Protein 2OOJ (pdb70)

InterPro domains:
  IPR021607 Protein of unknown function DUF3224 [PF11528] (7-130)
  IPR023159 SO1590-like superfamily [G3DSA:2.40.350.10] (1-140)
  IPR023159 SO1590-like superfamily [SSF159238] (3-132)

Organism: Shewanella oneidensis (strain ATCC 700550 / JCM 31522 / CIP 106686 / LMG 19005 / NCIMB 14063 / MR-1) (NCBI:txid211586)

Secondary structure (DSSP, 8-state):
--EEEEEEEEEE-----SS---TT---B--EEEEE-SSEEEEEEE--B---STT---EEEEEEEEEEETTEEEEEEEEEEE-----EEEEEPTT--EETTTTEEE--EEEETTEEEEEEEEEE--/--EEEEEEEEEE-----SS---TT---B--EEEEE-TTEEEEEEE--B---STT---EEEEEEEEEEETTEEEEEEEEEEE--TT---EEEEEPTT--EETTTTEEE--EEEETTEEEEEEEEEE---

B-factor: mean 36.12, std 9.22, range [20.57, 78.39]

Structure (mmCIF, N/CA/C/O backbone):
data_2OOJ
#
_entry.id   2OOJ
#
_cell.length_a   47.211
_cell.length_b   55.254
_cell.length_c   106.086
_cell.angle_alpha   90.000
_cell.angle_beta   90.000
_cell.angle_gamma   90.000
#
_symmetry.space_group_name_H-M   'P 21 21 21'
#
loop_
_entity.id
_entity.type
_entity.pdbx_description
1 polymer 'Hypothetical protein'
2 non-polymer 'ACETATE ION'
3 water water
#
loop_
_atom_site.group_PDB
_atom_site.id
_atom_site.type_symbol
_atom_site.label_atom_id
_atom_site.label_alt_id
_atom_site.label_comp_id
_atom_site.label_asym_id
_atom_site.label_entity_id
_atom_site.label_seq_id
_atom_site.pdbx_PDB_ins_code
_atom_site.Cartn_x
_atom_site.Cartn_y
_atom_site.Cartn_z
_atom_site.occupancy
_atom_site.B_iso_or_equiv
_atom_site.auth_seq_id
_atom_site.auth_comp_id
_atom_site.auth_asym_id
_atom_site.auth_atom_id
_atom_site.pdbx_PDB_model_num
ATOM 1 N N . GLU A 1 3 ? 61.950 7.282 -2.663 1.00 51.29 2 GLU A N 1
ATOM 2 C CA . GLU A 1 3 ? 61.499 5.881 -2.414 1.00 52.60 2 GLU A CA 1
ATOM 3 C C . GLU A 1 3 ? 60.009 5.740 -2.732 1.00 49.73 2 GLU A C 1
ATOM 4 O O . GLU A 1 3 ? 59.545 4.653 -3.115 1.00 50.51 2 GLU A O 1
ATOM 18 N N . THR A 1 5 ? 56.646 6.338 -4.898 1.00 36.48 4 THR A N 1
ATOM 19 C CA . THR A 1 5 ? 56.039 6.736 -6.166 1.00 36.50 4 THR A CA 1
ATOM 20 C C . THR A 1 5 ? 54.925 7.697 -5.819 1.00 34.68 4 THR A C 1
ATOM 21 O O . THR A 1 5 ? 54.236 7.501 -4.810 1.00 33.67 4 THR A O 1
ATOM 25 N N . LYS A 1 6 ? 54.774 8.747 -6.623 1.00 34.85 5 LYS A N 1
ATOM 26 C CA A LYS A 1 6 ? 53.802 9.803 -6.361 0.50 34.09 5 LYS A CA 1
ATOM 27 C CA B LYS A 1 6 ? 53.787 9.791 -6.363 0.50 34.11 5 LYS A CA 1
ATOM 28 C C . LYS A 1 6 ? 52.937 10.041 -7.600 1.00 34.03 5 LYS A C 1
ATOM 29 O O . LYS A 1 6 ? 53.454 10.433 -8.639 1.00 30.97 5 LYS A O 1
ATOM 40 N N . VAL A 1 7 ? 51.625 9.801 -7.481 1.00 31.86 6 VAL A N 1
ATOM 41 C CA . VAL A 1 7 ? 50.663 10.049 -8.569 1.00 31.17 6 VAL A CA 1
ATOM 42 C C . VAL A 1 7 ? 49.520 10.965 -8.103 1.00 32.12 6 VAL A C 1
ATOM 43 O O . VAL A 1 7 ? 49.276 11.110 -6.908 1.00 30.33 6 VAL A O 1
ATOM 47 N N . THR A 1 8 ? 48.891 11.633 -9.059 1.00 29.68 7 THR A N 1
ATOM 48 C CA . THR A 1 8 ? 47.710 12.441 -8.807 1.00 29.35 7 THR A CA 1
ATOM 49 C C . THR A 1 8 ? 46.649 12.065 -9.797 1.00 29.78 7 THR A C 1
ATOM 50 O O . THR A 1 8 ? 46.963 11.583 -10.899 1.00 30.45 7 THR A O 1
ATOM 54 N N . GLY A 1 9 ? 45.399 12.356 -9.444 1.00 29.85 8 GLY A N 1
ATOM 55 C CA . GLY A 1 9 ? 44.289 12.207 -10.349 1.00 29.82 8 GLY A CA 1
ATOM 56 C C . GLY A 1 9 ? 43.016 12.765 -9.764 1.00 29.29 8 GLY A C 1
ATOM 57 O O . GLY A 1 9 ? 43.041 13.391 -8.728 1.00 31.32 8 GLY A O 1
ATOM 58 N N . LYS A 1 10 ? 41.901 12.483 -10.431 1.00 31.56 9 LYS A N 1
ATOM 59 C CA . LYS A 1 10 ? 40.593 12.938 -10.005 1.00 29.72 9 LYS A CA 1
ATOM 60 C C . LYS A 1 10 ? 39.826 11.839 -9.298 1.00 30.99 9 LYS A C 1
ATOM 61 O O . LYS A 1 10 ? 39.989 10.663 -9.583 1.00 33.02 9 LYS A O 1
ATOM 67 N N . PHE A 1 11 ? 38.953 12.222 -8.379 1.00 32.76 10 PHE A N 1
ATOM 68 C CA . PHE A 1 11 ? 38.006 11.283 -7.881 1.00 29.60 10 PHE A CA 1
ATOM 69 C C . PHE A 1 11 ? 36.645 11.951 -7.714 1.00 31.31 10 PHE A C 1
ATOM 70 O O . PHE A 1 11 ? 36.509 13.192 -7.703 1.00 27.61 10 PHE A O 1
ATOM 78 N N . ASP A 1 12 ? 35.646 11.100 -7.671 1.00 31.28 11 ASP A N 1
ATOM 79 C CA . ASP A 1 12 ? 34.280 11.472 -7.318 1.00 32.36 11 ASP A CA 1
ATOM 80 C C . ASP A 1 12 ? 33.897 10.816 -6.000 1.00 33.19 11 ASP A C 1
ATOM 81 O O . ASP A 1 12 ? 34.244 9.661 -5.765 1.00 31.47 11 ASP A O 1
ATOM 86 N N . VAL A 1 13 ? 33.130 11.531 -5.165 1.00 33.79 12 VAL A N 1
ATOM 87 C CA . VAL A 1 13 ? 32.660 10.973 -3.907 1.00 36.04 12 VAL A CA 1
ATOM 88 C C . VAL A 1 13 ? 31.193 11.247 -3.691 1.00 36.53 12 VAL A C 1
ATOM 89 O O . VAL A 1 13 ? 30.707 12.304 -4.049 1.00 38.84 12 VAL A O 1
ATOM 93 N N . LYS A 1 14 ? 30.496 10.251 -3.167 1.00 35.48 13 LYS A N 1
ATOM 94 C CA . LYS A 1 14 ? 29.101 10.356 -2.776 1.00 36.92 13 LYS A CA 1
ATOM 95 C C . LYS A 1 14 ? 29.030 9.958 -1.314 1.00 36.30 13 LYS A C 1
ATOM 96 O O . LYS A 1 14 ? 29.536 8.893 -0.933 1.00 37.66 13 LYS A O 1
ATOM 100 N N A LEU A 1 15 ? 28.382 10.772 -0.479 0.50 36.03 14 LEU A N 1
ATOM 101 N N B LEU A 1 15 ? 28.458 10.843 -0.513 0.50 35.05 14 LEU A N 1
ATOM 102 C CA A LEU A 1 15 ? 28.307 10.508 0.972 0.50 36.39 14 LEU A CA 1
ATOM 103 C CA B LEU A 1 15 ? 28.156 10.549 0.863 0.50 34.46 14 LEU A CA 1
ATOM 104 C C A LEU A 1 15 ? 26.860 10.486 1.508 0.50 34.50 14 LEU A C 1
ATOM 105 C C B LEU A 1 15 ? 26.682 10.174 0.906 0.50 32.26 14 LEU A C 1
ATOM 106 O O A LEU A 1 15 ? 26.290 11.555 1.746 0.50 31.28 14 LEU A O 1
ATOM 107 O O B LEU A 1 15 ? 25.882 10.596 0.068 0.50 27.54 14 LEU A O 1
ATOM 116 N N . THR A 1 16 ? 26.341 9.292 1.818 1.00 30.51 15 THR A N 1
ATOM 117 C CA . THR A 1 16 ? 24.946 9.079 2.143 1.00 34.47 15 THR A CA 1
ATOM 118 C C . THR A 1 16 ? 24.771 9.169 3.643 1.00 31.11 15 THR A C 1
ATOM 119 O O . THR A 1 16 ? 25.484 8.494 4.366 1.00 32.20 15 THR A O 1
ATOM 123 N N . PRO A 1 17 ? 23.818 9.985 4.115 1.00 35.30 16 PRO A N 1
ATOM 124 C CA . PRO A 1 17 ? 23.660 10.089 5.568 1.00 33.33 16 PRO A CA 1
ATOM 125 C C . PRO A 1 17 ? 23.202 8.762 6.184 1.00 32.67 16 PRO A C 1
ATOM 126 O O . PRO A 1 17 ? 22.442 8.025 5.573 1.00 33.14 16 PRO A O 1
ATOM 130 N N . GLU A 1 18 ? 23.688 8.476 7.383 1.00 31.18 17 GLU A N 1
ATOM 131 C CA . GLU A 1 18 ? 23.220 7.337 8.183 1.00 31.40 17 GLU A CA 1
ATOM 132 C C . GLU A 1 18 ? 22.899 7.788 9.599 1.00 34.03 17 GLU A C 1
ATOM 133 O O . GLU A 1 18 ? 23.159 8.911 9.950 1.00 35.82 17 GLU A O 1
ATOM 139 N N . ASN A 1 19 ? 22.281 6.928 10.398 1.00 36.16 18 ASN A N 1
ATOM 140 C CA . ASN A 1 19 ? 21.978 7.289 11.786 1.00 36.77 18 ASN A CA 1
ATOM 141 C C . ASN A 1 19 ? 23.148 6.963 12.701 1.00 35.88 18 ASN A C 1
ATOM 142 O O . ASN A 1 19 ? 23.657 5.824 12.704 1.00 37.55 18 ASN A O 1
ATOM 147 N N . ALA A 1 20 ? 23.596 7.951 13.465 1.00 34.53 19 ALA A N 1
ATOM 148 C CA . ALA A 1 20 ? 24.734 7.749 14.381 1.00 32.35 19 ALA A CA 1
ATOM 149 C C . ALA A 1 20 ? 24.210 7.101 15.653 1.00 33.26 19 ALA A C 1
ATOM 150 O O . ALA A 1 20 ? 23.103 7.394 16.088 1.00 36.77 19 ALA A O 1
ATOM 152 N N . TYR A 1 21 ? 25.006 6.216 16.243 1.00 35.70 20 TYR A N 1
ATOM 153 C CA . TYR A 1 21 ? 24.619 5.494 17.450 1.00 35.15 20 TYR A CA 1
ATOM 154 C C . TYR A 1 21 ? 24.532 6.450 18.606 1.00 36.97 20 TYR A C 1
ATOM 155 O O . TYR A 1 21 ? 23.597 6.374 19.388 1.00 32.45 20 TYR A O 1
ATOM 164 N N . ALA A 1 22 ? 25.539 7.314 18.750 1.00 34.54 21 ALA A 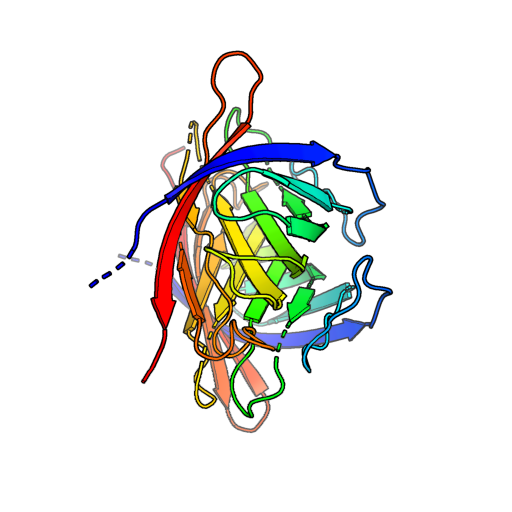N 1
ATOM 165 C CA . ALA A 1 22 ? 25.611 8.165 19.902 1.00 33.52 21 ALA A CA 1
ATOM 166 C C . ALA A 1 22 ? 25.014 9.517 19.566 1.00 34.74 21 ALA A C 1
ATOM 167 O O . ALA A 1 22 ? 24.836 9.855 18.392 1.00 34.30 21 ALA A O 1
ATOM 169 N N . THR A 1 23 ? 24.726 10.308 20.598 1.00 38.10 22 THR A N 1
ATOM 170 C CA . THR A 1 23 ? 24.198 11.655 20.408 1.00 35.83 22 THR A CA 1
ATOM 171 C C . THR A 1 23 ? 25.139 12.708 20.978 1.00 35.78 22 THR A C 1
ATOM 172 O O . THR A 1 23 ? 25.603 12.574 22.081 1.00 37.19 22 THR A O 1
ATOM 176 N N . GLY A 1 24 ? 25.366 13.789 20.229 1.00 33.77 23 GLY A N 1
ATOM 177 C CA . GLY A 1 24 ? 26.213 14.879 20.670 1.00 34.52 23 GLY A CA 1
ATOM 178 C C . GLY A 1 24 ? 25.569 15.703 21.767 1.00 37.77 23 GLY A C 1
ATOM 179 O O . GLY A 1 24 ? 24.346 15.880 21.778 1.00 34.81 23 GLY A O 1
ATOM 180 N N . VAL A 1 25 ? 26.383 16.178 22.701 1.00 36.93 24 VAL A N 1
ATOM 181 C CA . VAL A 1 25 ? 25.906 17.101 23.739 1.00 39.29 24 VAL A CA 1
ATOM 182 C C . VAL A 1 25 ? 26.827 18.306 23.830 1.00 36.39 24 VAL A C 1
ATOM 183 O O . VAL A 1 25 ? 27.936 18.308 23.307 1.00 33.43 24 VAL A O 1
ATOM 187 N N . GLY A 1 26 ? 26.356 19.355 24.488 1.00 35.97 25 GLY A N 1
ATOM 188 C CA . GLY A 1 26 ? 27.163 20.540 24.660 1.00 37.60 25 GLY A CA 1
ATOM 189 C C . GLY A 1 26 ? 27.513 21.237 23.375 1.00 39.10 25 GLY A C 1
ATOM 190 O O . GLY A 1 26 ? 28.574 21.869 23.265 1.00 44.64 25 GLY A O 1
ATOM 191 N N . GLY A 1 27 ? 26.633 21.121 22.388 1.00 37.55 26 GLY A N 1
ATOM 192 C CA . GLY A 1 27 ? 26.840 21.810 21.146 1.00 37.32 26 GLY A CA 1
ATOM 193 C C . GLY A 1 27 ? 27.466 20.942 20.096 1.00 35.53 26 GLY A C 1
ATOM 194 O O . GLY A 1 27 ? 27.596 21.376 18.981 1.00 35.11 26 GLY A O 1
ATOM 195 N N . VAL A 1 28 ? 27.864 19.718 20.462 1.00 33.86 27 VAL A N 1
ATOM 196 C CA . VAL A 1 28 ? 28.401 18.760 19.509 1.00 31.87 27 VAL A CA 1
ATOM 197 C C . VAL A 1 28 ? 27.259 18.107 18.741 1.00 32.51 27 VAL A C 1
ATOM 198 O O . VAL A 1 28 ? 26.223 17.762 19.326 1.00 31.62 27 VAL A O 1
ATOM 202 N N . ASN A 1 29 ? 27.478 17.936 17.441 1.00 32.64 28 ASN A N 1
ATOM 203 C CA . ASN A 1 29 ? 26.638 17.151 16.570 1.00 31.32 28 ASN A CA 1
ATOM 204 C C . ASN A 1 29 ? 27.472 16.035 15.921 1.00 30.37 28 ASN A C 1
ATOM 205 O O . ASN A 1 29 ? 28.484 16.292 15.284 1.00 32.22 28 ASN A O 1
ATOM 210 N N . LEU A 1 30 ? 27.043 14.797 16.111 1.00 30.81 29 LEU A N 1
ATOM 211 C CA . LEU A 1 30 ? 27.722 13.641 15.586 1.00 30.44 29 LEU A CA 1
ATOM 212 C C . LEU A 1 30 ? 27.035 13.149 14.330 1.00 31.76 29 LEU A C 1
ATOM 213 O O . LEU A 1 30 ? 25.832 13.304 14.160 1.00 34.56 29 LEU A O 1
ATOM 218 N N . GLY A 1 31 ? 27.812 12.545 13.450 1.00 31.15 30 GLY A N 1
ATOM 219 C CA . GLY A 1 31 ? 27.310 12.026 12.195 1.00 29.50 30 GLY A CA 1
ATOM 220 C C . GLY A 1 31 ? 27.950 10.701 11.841 1.00 30.95 30 GLY A C 1
ATOM 221 O O . GLY A 1 31 ? 29.060 10.375 12.301 1.00 30.83 30 GLY A O 1
ATOM 222 N N . ARG A 1 32 ? 27.221 9.933 11.045 1.00 26.86 31 ARG A N 1
ATOM 223 C CA . ARG A 1 32 ? 27.751 8.769 10.396 1.00 28.96 31 ARG A CA 1
ATOM 224 C C . ARG A 1 32 ? 27.282 8.864 8.969 1.00 30.72 31 ARG A C 1
ATOM 225 O O . ARG A 1 32 ? 26.157 9.232 8.723 1.00 28.80 31 ARG A O 1
ATOM 246 N N . ALA A 1 34 ? 27.828 6.859 4.915 1.00 30.08 33 ALA A N 1
ATOM 247 C CA . ALA A 1 34 ? 28.359 5.853 3.996 1.00 30.63 33 ALA A CA 1
ATOM 248 C C . ALA A 1 34 ? 29.095 6.565 2.874 1.00 30.96 33 ALA A C 1
ATOM 249 O O . ALA A 1 34 ? 28.683 7.620 2.408 1.00 31.67 33 ALA A O 1
ATOM 251 N N . LEU A 1 35 ? 30.229 6.002 2.461 1.00 33.04 34 LEU A N 1
ATOM 252 C CA . LEU A 1 35 ? 31.101 6.604 1.466 1.00 31.16 34 LEU A CA 1
ATOM 253 C C . LEU A 1 35 ? 31.180 5.692 0.252 1.00 32.60 34 LEU A C 1
ATOM 254 O O . LEU A 1 35 ? 31.372 4.488 0.379 1.00 32.03 34 LEU A O 1
ATOM 259 N N . ASP A 1 36 ? 31.010 6.290 -0.916 1.00 34.13 35 ASP A N 1
ATOM 260 C CA . ASP A 1 36 ? 31.196 5.624 -2.199 1.00 32.81 35 ASP A CA 1
ATOM 261 C C . ASP A 1 36 ? 32.060 6.557 -3.001 1.00 34.52 35 ASP A C 1
ATOM 262 O O . ASP A 1 36 ? 31.730 7.739 -3.137 1.00 39.31 35 ASP A O 1
ATOM 267 N N . LYS A 1 37 ? 33.194 6.061 -3.488 1.00 32.06 36 LYS A N 1
ATOM 268 C CA . LYS A 1 37 ? 34.068 6.884 -4.307 1.00 31.94 36 LYS A CA 1
ATOM 269 C C . LYS A 1 37 ? 34.522 6.162 -5.567 1.00 28.89 36 LYS A C 1
ATOM 270 O O . LYS A 1 37 ? 34.572 4.939 -5.616 1.00 29.24 36 LYS A O 1
ATOM 276 N N . THR A 1 38 ? 34.853 6.943 -6.579 1.00 31.23 37 THR A N 1
ATOM 277 C CA . THR A 1 38 ? 35.474 6.431 -7.800 1.00 31.36 37 THR A CA 1
ATOM 278 C C . THR A 1 38 ? 36.717 7.211 -8.088 1.00 32.08 37 THR A C 1
ATOM 279 O O . THR A 1 38 ? 36.680 8.456 -8.148 1.00 33.09 37 THR A O 1
ATOM 283 N N . PHE A 1 39 ? 37.829 6.490 -8.202 1.00 29.65 38 PHE A N 1
ATOM 284 C CA . PHE A 1 39 ? 39.105 7.108 -8.558 1.00 29.34 38 PHE A CA 1
ATOM 285 C C . PHE A 1 39 ? 39.394 6.916 -10.024 1.00 29.89 38 PHE A C 1
ATOM 286 O O . PHE A 1 39 ? 39.207 5.841 -10.556 1.00 28.76 38 PHE A O 1
ATOM 294 N N . TYR 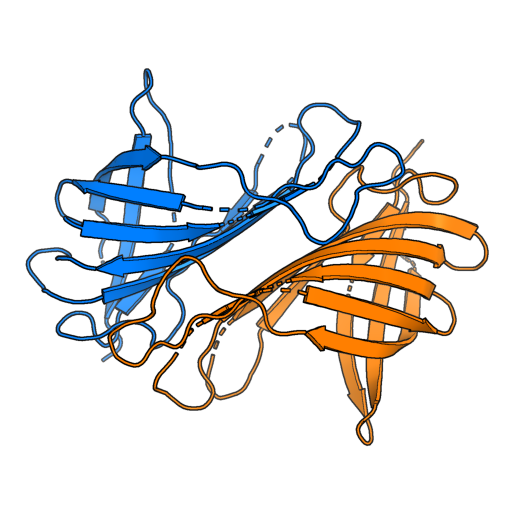A 1 40 ? 39.865 7.971 -10.665 1.00 31.88 39 TYR A N 1
ATOM 295 C CA . TYR A 1 40 ? 40.281 7.920 -12.051 1.00 32.80 39 TYR A CA 1
ATOM 296 C C . TYR A 1 40 ? 41.793 8.151 -12.159 1.00 31.54 39 TYR A C 1
ATOM 297 O O . TYR A 1 40 ? 42.390 8.826 -11.318 1.00 31.89 39 TYR A O 1
ATOM 306 N N . GLY A 1 41 ? 42.382 7.596 -13.210 1.00 33.31 40 GLY A N 1
ATOM 307 C CA . GLY A 1 41 ? 43.791 7.809 -13.558 1.00 34.58 40 GLY A CA 1
ATOM 308 C C . GLY A 1 41 ? 44.727 6.671 -13.180 1.00 35.00 40 GLY A C 1
ATOM 309 O O . GLY A 1 41 ? 44.477 5.497 -13.485 1.00 35.08 40 GLY A O 1
ATOM 310 N N . GLU A 1 42 ? 45.830 6.991 -12.519 1.00 33.71 41 GLU A N 1
ATOM 311 C CA . GLU A 1 42 ? 46.781 5.948 -12.164 1.00 33.78 41 GLU A CA 1
ATOM 312 C C . GLU A 1 42 ? 46.195 5.008 -11.113 1.00 32.27 41 GLU A C 1
ATOM 313 O O . GLU A 1 42 ? 46.410 3.792 -11.174 1.00 33.90 41 GLU A O 1
ATOM 319 N N . LEU A 1 43 ? 45.385 5.561 -10.208 1.00 33.52 42 LEU A N 1
ATOM 320 C CA . LEU A 1 43 ? 44.506 4.764 -9.377 1.00 32.53 42 LEU A CA 1
ATOM 321 C C . LEU A 1 43 ? 43.143 4.781 -10.045 1.00 33.62 42 LEU A C 1
ATOM 322 O O . LEU A 1 43 ? 42.482 5.808 -10.118 1.00 34.69 42 LEU A O 1
ATOM 327 N N . GLU A 1 44 ? 42.753 3.644 -10.606 1.00 34.06 43 GLU A N 1
ATOM 328 C CA . GLU A 1 44 ? 41.475 3.527 -11.295 1.00 33.68 43 GLU A CA 1
ATOM 329 C C . GLU A 1 44 ? 40.686 2.532 -10.486 1.00 31.54 43 GLU A C 1
ATOM 330 O O . GLU A 1 44 ? 40.893 1.316 -10.600 1.00 30.39 43 GLU A O 1
ATOM 336 N N . ALA A 1 45 ? 39.775 3.018 -9.667 1.00 29.52 44 ALA A N 1
ATOM 337 C CA . ALA A 1 45 ? 39.245 2.204 -8.593 1.00 28.62 44 ALA A CA 1
ATOM 338 C C . ALA A 1 45 ? 37.934 2.699 -8.086 1.00 29.97 44 ALA A C 1
ATOM 339 O O . ALA A 1 45 ? 37.550 3.848 -8.307 1.00 29.63 44 ALA A O 1
ATOM 341 N N . ARG A 1 46 ? 37.266 1.819 -7.376 1.00 29.26 45 ARG A N 1
ATOM 342 C CA . ARG A 1 46 ? 36.023 2.138 -6.654 1.00 32.77 45 ARG A CA 1
ATOM 343 C C . ARG A 1 46 ? 36.263 1.871 -5.175 1.00 32.80 45 ARG A C 1
ATOM 344 O O . ARG A 1 46 ? 36.970 0.944 -4.835 1.00 33.65 45 ARG A O 1
ATOM 348 N N . SER A 1 47 ? 35.661 2.670 -4.299 1.00 35.20 46 SER A N 1
ATOM 349 C CA . SER A 1 47 ? 35.762 2.414 -2.872 1.00 33.89 46 SER A CA 1
ATOM 350 C C . SER A 1 47 ? 34.425 2.562 -2.206 1.00 33.00 46 SER A C 1
ATOM 351 O O . SER A 1 47 ? 33.533 3.244 -2.709 1.00 29.47 46 SER A O 1
ATOM 354 N N . GLN A 1 48 ? 34.274 1.807 -1.125 1.00 31.06 47 GLN A N 1
ATOM 355 C CA . GLN A 1 48 ? 33.166 1.921 -0.216 1.00 31.06 47 GLN A CA 1
ATOM 356 C C . GLN A 1 48 ? 33.697 1.926 1.194 1.00 29.61 47 GLN A C 1
ATOM 357 O O . GLN A 1 48 ? 34.644 1.227 1.514 1.00 29.84 47 GLN A O 1
ATOM 363 N N . GLY A 1 49 ? 33.036 2.680 2.050 1.00 30.21 48 GLY A N 1
ATOM 364 C CA . GLY A 1 49 ? 33.339 2.649 3.473 1.00 29.76 48 GLY A CA 1
ATOM 365 C C . GLY A 1 49 ? 32.384 3.468 4.273 1.00 28.15 48 GLY A C 1
ATOM 366 O O . GLY A 1 49 ? 31.274 3.754 3.828 1.00 28.13 48 GLY A O 1
ATOM 367 N N . GLU A 1 50 ? 32.819 3.872 5.466 1.00 29.44 49 GLU A N 1
ATOM 368 C CA . GLU A 1 50 ? 32.008 4.765 6.300 1.00 28.24 49 GLU A CA 1
ATOM 369 C C . GLU A 1 50 ? 32.887 5.792 6.946 1.00 29.83 49 GLU A C 1
ATOM 370 O O . GLU A 1 50 ? 34.093 5.590 7.073 1.00 28.14 49 GLU A O 1
ATOM 384 N N . LEU A 1 52 ? 32.826 8.703 10.301 1.00 27.40 51 LEU A N 1
ATOM 385 C CA . LEU A 1 52 ? 32.165 9.262 11.493 1.00 26.16 51 LEU A CA 1
ATOM 386 C C . LEU A 1 52 ? 32.672 10.700 11.661 1.00 25.13 51 LEU A C 1
ATOM 387 O O . LEU A 1 52 ? 33.839 10.992 11.392 1.00 24.53 51 LEU A O 1
ATOM 392 N N . SER A 1 53 ? 31.825 11.541 12.202 1.00 25.20 52 SER A N 1
ATOM 393 C CA . SER A 1 53 ? 32.074 12.970 12.269 1.00 28.26 52 SER A CA 1
ATOM 394 C C . SER A 1 53 ? 31.617 13.538 13.609 1.00 29.63 52 SER A C 1
ATOM 395 O O . SER A 1 53 ? 30.691 13.022 14.236 1.00 29.52 52 SER A O 1
ATOM 398 N N . ALA A 1 54 ? 32.293 14.608 14.030 1.00 29.25 53 ALA A N 1
ATOM 399 C CA . ALA A 1 54 ? 31.904 15.356 15.192 1.00 27.48 53 ALA A CA 1
ATOM 400 C C . ALA A 1 54 ? 32.114 16.845 14.866 1.00 30.59 53 ALA A C 1
ATOM 401 O O . ALA A 1 54 ? 33.214 17.269 14.568 1.00 29.96 53 ALA A O 1
ATOM 411 N N . THR A 1 56 ? 31.551 20.705 16.265 1.00 32.95 55 THR A N 1
ATOM 412 C CA . THR A 1 56 ? 31.491 21.406 17.555 1.00 34.45 55 THR A CA 1
ATOM 413 C C . THR A 1 56 ? 30.733 22.714 17.365 1.00 37.56 55 THR A C 1
ATOM 414 O O . THR A 1 56 ? 30.349 23.053 16.253 1.00 37.34 55 THR A O 1
ATOM 418 N N . ALA A 1 57 ? 30.523 23.445 18.457 1.00 39.72 56 ALA A N 1
ATOM 419 C CA . ALA A 1 57 ? 29.792 24.716 18.415 1.00 39.93 56 ALA A CA 1
ATOM 420 C C . ALA A 1 57 ? 30.665 25.883 17.964 1.00 40.56 56 ALA A C 1
ATOM 421 O O . ALA A 1 57 ? 30.200 27.013 17.854 1.00 42.60 56 ALA A O 1
ATOM 423 N N . VAL A 1 58 ? 31.930 25.626 17.690 1.00 37.65 57 VAL A N 1
ATOM 424 C CA . VAL A 1 58 ? 32.832 26.667 17.274 1.00 39.23 57 VAL A CA 1
ATOM 425 C C . VAL A 1 58 ? 33.022 26.514 15.789 1.00 41.35 57 VAL A C 1
ATOM 426 O O . VAL A 1 58 ? 33.176 25.398 15.285 1.00 39.73 57 VAL A O 1
ATOM 430 N N . LYS A 1 59 ? 32.979 27.630 15.068 1.00 43.02 58 LYS A N 1
ATOM 431 C CA . LYS A 1 59 ? 33.080 27.560 13.613 1.00 42.99 58 LYS A CA 1
ATOM 432 C C . LYS A 1 59 ? 34.428 27.005 13.175 1.00 40.28 58 LYS A C 1
ATOM 433 O O . LYS A 1 59 ? 35.490 27.353 13.708 1.00 44.67 58 LYS A O 1
ATOM 436 N N . GLY A 1 60 ? 34.366 26.134 12.181 1.00 41.66 59 GLY A N 1
ATOM 437 C CA . GLY A 1 60 ? 35.563 25.545 11.585 1.00 42.43 59 GLY A CA 1
ATOM 438 C C . GLY A 1 60 ? 36.272 24.528 12.457 1.00 41.13 59 GLY A C 1
ATOM 439 O O . GLY A 1 60 ? 37.424 24.156 12.177 1.00 42.48 59 GLY A O 1
ATOM 440 N N . SER A 1 61 ? 35.612 24.097 13.536 1.00 39.43 60 SER A N 1
ATOM 441 C CA . SER A 1 61 ? 36.197 23.116 14.425 1.00 35.99 60 SER A CA 1
ATOM 442 C C . SER A 1 61 ? 35.360 21.829 14.371 1.00 34.60 60 SER A C 1
ATOM 443 O O . SER A 1 61 ? 34.186 21.826 14.719 1.00 34.44 60 SER A O 1
ATOM 446 N N . ALA A 1 62 ? 35.987 20.741 13.920 1.00 32.85 61 ALA A N 1
ATOM 447 C CA . ALA A 1 62 ? 35.299 19.471 13.705 1.00 30.15 61 ALA A CA 1
ATOM 448 C C . ALA A 1 62 ? 36.300 18.333 13.579 1.00 27.48 61 ALA A C 1
ATOM 449 O O . ALA A 1 62 ? 37.481 18.565 13.392 1.00 32.97 61 ALA A O 1
ATOM 451 N N . GLY A 1 63 ? 35.834 17.095 13.725 1.00 28.57 62 GLY A N 1
ATOM 452 C CA . GLY A 1 63 ? 36.698 15.944 13.493 1.00 25.84 62 GLY A CA 1
ATOM 453 C C . GLY A 1 63 ? 35.992 14.934 12.612 1.00 28.07 62 GLY A C 1
ATOM 454 O O . GLY A 1 63 ? 34.766 14.816 12.646 1.00 28.03 62 GLY A O 1
ATOM 455 N N . TYR A 1 64 ? 36.761 14.220 11.816 1.00 27.68 63 TYR A N 1
ATOM 456 C CA . TYR A 1 64 ? 36.211 13.128 10.976 1.00 29.18 63 TYR A CA 1
ATOM 457 C C . TYR A 1 64 ? 37.134 11.951 11.053 1.00 25.84 63 TYR A C 1
ATOM 458 O O . TYR A 1 64 ? 38.365 12.122 11.151 1.00 25.49 63 TYR A O 1
ATOM 467 N N . VAL A 1 65 ? 36.584 10.742 10.945 1.00 25.37 64 VAL A N 1
ATOM 468 C CA . VAL A 1 65 ? 37.428 9.563 10.732 1.00 24.61 64 VAL A CA 1
ATOM 469 C C . VAL A 1 65 ? 36.705 8.710 9.711 1.00 26.18 64 VAL A C 1
ATOM 470 O O . VAL A 1 65 ? 35.476 8.784 9.593 1.00 25.62 64 VAL A O 1
ATOM 474 N N . ALA A 1 66 ? 37.444 7.848 9.045 1.00 26.24 65 ALA A N 1
ATOM 475 C CA . ALA A 1 66 ? 36.836 6.940 8.091 1.00 24.66 65 ALA A CA 1
ATOM 476 C C . ALA A 1 66 ? 37.695 5.713 7.828 1.00 27.39 65 ALA A C 1
ATOM 477 O O . ALA A 1 66 ? 38.921 5.701 8.062 1.00 28.07 65 ALA A O 1
ATOM 479 N N . ILE A 1 67 ? 37.043 4.665 7.348 1.00 26.22 66 ILE A N 1
ATOM 480 C CA . ILE A 1 67 ? 37.726 3.506 6.789 1.00 25.47 66 ILE A CA 1
ATOM 481 C C . ILE A 1 67 ? 37.010 3.156 5.494 1.00 27.18 66 ILE A C 1
ATOM 482 O O . ILE A 1 67 ? 35.769 3.097 5.453 1.00 23.70 66 ILE A O 1
ATOM 487 N N . GLU A 1 68 ? 37.792 2.952 4.444 1.00 26.18 67 GLU A N 1
ATOM 488 C CA . GLU A 1 68 ? 37.265 2.600 3.145 1.00 30.14 67 GLU A CA 1
ATOM 489 C C . GLU A 1 68 ? 38.055 1.490 2.468 1.00 28.49 67 GLU A C 1
ATOM 490 O O . GLU A 1 68 ? 39.308 1.455 2.491 1.00 28.12 67 GLU A O 1
ATOM 496 N N . GLN A 1 69 ? 37.314 0.593 1.835 1.00 29.46 68 GLN A N 1
ATOM 497 C CA . GLN A 1 69 ? 37.878 -0.484 1.046 1.00 27.84 68 GLN A CA 1
ATOM 498 C C . GLN A 1 69 ? 37.910 -0.079 -0.412 1.00 28.82 68 GLN A C 1
ATOM 499 O O . GLN A 1 69 ? 36.869 0.142 -1.023 1.00 27.58 68 GLN A O 1
ATOM 505 N N . VAL A 1 70 ? 39.110 -0.058 -0.971 1.00 24.95 69 VAL A N 1
ATOM 506 C CA . VAL A 1 70 ? 39.356 0.299 -2.354 1.00 26.98 69 VAL A CA 1
ATOM 507 C C . VAL A 1 70 ? 39.626 -0.964 -3.176 1.00 27.48 69 VAL A C 1
ATOM 508 O O . VAL A 1 70 ? 40.338 -1.870 -2.707 1.00 26.14 69 VAL A O 1
ATOM 512 N N . VAL A 1 71 ? 38.977 -1.048 -4.346 1.00 29.18 70 VAL A N 1
ATOM 513 C CA . VAL A 1 71 ? 39.166 -2.159 -5.283 1.00 31.56 70 VAL A CA 1
ATOM 514 C C . VAL A 1 71 ? 39.374 -1.614 -6.690 1.00 29.96 70 VAL A C 1
ATOM 515 O O . VAL A 1 71 ? 38.558 -0.843 -7.197 1.00 31.29 70 VAL A O 1
ATOM 519 N N . GLY A 1 72 ? 40.520 -1.938 -7.276 1.00 29.26 71 GLY A N 1
ATOM 520 C CA . GLY A 1 72 ? 40.795 -1.554 -8.642 1.00 27.61 71 GLY A CA 1
ATOM 521 C C . GLY A 1 72 ? 42.226 -1.782 -9.063 1.00 30.66 71 GLY A C 1
ATOM 522 O O . GLY A 1 72 ? 42.826 -2.779 -8.742 1.00 35.15 71 GLY A O 1
ATOM 523 N N . LYS A 1 73 ? 42.749 -0.848 -9.826 1.00 31.48 72 LYS A N 1
ATOM 524 C CA . LYS A 1 73 ? 44.097 -0.933 -10.360 1.00 32.45 72 LYS A CA 1
ATOM 525 C C . LYS A 1 73 ? 44.875 0.286 -9.913 1.00 33.02 72 LYS A C 1
ATOM 526 O O . LYS A 1 73 ? 44.357 1.401 -9.949 1.00 34.44 72 LYS A O 1
ATOM 529 N N . LEU A 1 74 ? 46.116 0.067 -9.490 1.00 33.04 73 LEU A N 1
ATOM 530 C CA . LEU A 1 74 ? 47.038 1.152 -9.238 1.00 32.75 73 LEU A CA 1
ATOM 531 C C . LEU A 1 74 ? 48.228 0.927 -10.158 1.00 33.37 73 LEU A C 1
ATOM 532 O O . LEU A 1 74 ? 48.905 -0.096 -10.073 1.00 32.80 73 LEU A O 1
ATOM 537 N N . CYS A 1 75 ? 48.452 1.877 -11.054 1.00 34.39 74 CYS A N 1
ATOM 538 C CA . CYS A 1 75 ? 49.538 1.789 -12.031 1.00 37.39 74 CYS A CA 1
ATOM 539 C C . CYS A 1 75 ? 49.504 0.435 -12.739 1.00 38.65 74 CYS A C 1
ATOM 540 O O . CYS A 1 75 ? 50.520 -0.193 -12.890 1.00 41.84 74 CYS A O 1
ATOM 543 N N . GLY A 1 76 ? 48.305 -0.016 -13.126 1.00 38.88 75 GLY A N 1
ATOM 544 C CA . GLY A 1 76 ? 48.137 -1.274 -13.858 1.00 40.93 75 GLY A CA 1
ATOM 545 C C . GLY A 1 76 ? 48.015 -2.542 -13.038 1.00 42.70 75 GLY A C 1
ATOM 546 O O . GLY A 1 76 ? 47.668 -3.594 -13.579 1.00 45.78 75 GLY A O 1
ATOM 547 N N . ARG A 1 77 ? 48.286 -2.463 -11.737 1.00 41.79 76 ARG A N 1
ATOM 548 C CA . ARG A 1 77 ? 48.275 -3.638 -10.874 1.00 38.38 76 ARG A CA 1
ATOM 549 C C . ARG A 1 77 ? 46.927 -3.769 -10.248 1.00 37.30 76 ARG A C 1
ATOM 550 O O . ARG A 1 77 ? 46.451 -2.850 -9.599 1.00 34.78 76 ARG A O 1
ATOM 558 N N . GLN A 1 78 ? 46.321 -4.936 -10.423 1.00 35.10 77 GLN A N 1
ATOM 559 C CA . GLN A 1 78 ? 44.947 -5.156 -9.996 1.00 36.06 77 GLN A CA 1
ATOM 560 C C . GLN A 1 78 ? 44.914 -5.711 -8.603 1.00 35.21 77 GLN A C 1
ATOM 561 O O . GLN A 1 78 ? 45.501 -6.769 -8.295 1.00 35.85 77 GLN A O 1
ATOM 567 N N . GLY A 1 79 ? 44.198 -5.015 -7.734 1.00 34.26 78 GLY A N 1
ATOM 568 C CA . GLY A 1 79 ? 44.111 -5.483 -6.373 1.00 31.55 78 GLY A CA 1
ATOM 569 C C . GLY A 1 79 ? 43.171 -4.681 -5.511 1.00 30.55 78 GLY A C 1
ATOM 570 O O . GLY A 1 79 ? 42.164 -4.152 -5.981 1.00 30.46 78 GLY A O 1
ATOM 571 N N . SER A 1 80 ? 43.466 -4.667 -4.228 1.00 29.80 79 SER A N 1
ATOM 572 C CA . SER A 1 80 ? 42.639 -3.950 -3.257 1.00 29.82 79 SER A CA 1
ATOM 573 C C . SER A 1 80 ? 43.502 -3.520 -2.075 1.00 30.32 79 SER A C 1
ATOM 574 O O . SER A 1 80 ? 44.562 -4.050 -1.863 1.00 31.50 79 SER A O 1
ATOM 577 N N . PHE A 1 81 ? 43.032 -2.504 -1.347 1.00 30.59 80 PHE A N 1
ATOM 578 C CA . PHE A 1 81 ? 43.697 -2.036 -0.130 1.00 29.02 80 PHE A CA 1
ATOM 579 C C . PHE A 1 81 ? 42.683 -1.215 0.657 1.00 27.10 80 PHE A C 1
ATOM 580 O O . PHE A 1 81 ? 41.615 -0.890 0.128 1.00 27.73 80 PHE A O 1
ATOM 588 N N . VAL A 1 82 ? 42.985 -0.969 1.939 1.00 29.88 81 VAL A N 1
ATOM 589 C CA . VAL A 1 82 ? 42.124 -0.183 2.827 1.00 27.87 81 VAL A CA 1
ATOM 590 C C . VAL A 1 82 ? 42.816 1.149 3.168 1.00 26.67 81 VAL A C 1
ATOM 591 O O . VAL A 1 82 ? 43.999 1.178 3.507 1.00 24.47 81 VAL A O 1
ATOM 595 N N . LEU A 1 83 ? 42.054 2.219 3.075 1.00 23.52 82 LEU A N 1
ATOM 596 C CA . LEU A 1 83 ? 42.484 3.543 3.523 1.00 24.61 82 LEU A CA 1
ATOM 597 C C . LEU A 1 83 ? 41.805 3.933 4.818 1.00 22.09 82 LEU A C 1
ATOM 598 O O . LEU A 1 83 ? 40.575 3.771 4.981 1.00 26.77 82 LEU A O 1
ATOM 603 N N . GLN A 1 84 ? 42.609 4.429 5.751 1.00 24.26 83 GLN A N 1
ATOM 604 C CA . GLN A 1 84 ? 42.140 4.881 7.030 1.00 23.89 83 GLN A CA 1
ATOM 605 C C . GLN A 1 84 ? 42.434 6.389 7.165 1.00 23.60 83 GLN A C 1
ATOM 606 O O . GLN A 1 84 ? 43.549 6.823 6.944 1.00 26.90 83 GLN A O 1
ATOM 612 N N . HIS A 1 85 ? 41.418 7.122 7.567 1.00 21.64 84 HIS A N 1
ATOM 613 C CA . HIS A 1 85 ? 41.369 8.604 7.624 1.00 24.26 84 HIS A CA 1
ATOM 614 C C . HIS A 1 85 ? 41.225 9.103 9.061 1.00 25.72 84 HIS A C 1
ATOM 615 O O . HIS A 1 85 ? 40.403 8.571 9.865 1.00 26.50 84 HIS A O 1
ATOM 622 N N . PHE A 1 86 ? 41.948 10.178 9.358 1.00 26.25 85 PHE A N 1
ATOM 623 C CA . PHE A 1 86 ? 41.820 10.930 10.608 1.00 27.87 85 PHE A CA 1
ATOM 624 C C . PHE A 1 86 ? 41.989 12.390 10.213 1.00 26.62 85 PHE A C 1
ATOM 625 O O . PHE A 1 86 ? 43.013 12.740 9.674 1.00 31.66 85 PHE A O 1
ATOM 633 N N . GLY A 1 87 ? 40.979 13.205 10.504 1.00 27.87 86 GLY A N 1
ATOM 634 C CA . GLY A 1 87 ? 40.987 14.644 10.203 1.00 28.03 86 GLY A CA 1
ATOM 635 C C . GLY A 1 87 ? 40.548 15.464 11.391 1.00 28.21 86 GLY A C 1
ATOM 636 O O . GLY A 1 87 ? 39.616 15.100 12.081 1.00 26.88 86 GLY A O 1
ATOM 637 N N . ILE A 1 88 ? 41.252 16.564 11.637 1.00 32.65 87 ILE A N 1
ATOM 638 C CA . ILE A 1 88 ? 40.841 17.544 12.630 1.00 32.06 87 ILE A CA 1
ATOM 639 C C . ILE A 1 88 ? 40.945 18.899 11.957 1.00 33.38 87 ILE A C 1
ATOM 640 O O . ILE A 1 88 ? 42.020 19.262 11.489 1.00 34.67 87 ILE A O 1
ATOM 653 N N . THR A 1 90 ? 40.526 22.790 12.834 1.00 42.95 89 THR A N 1
ATOM 654 C CA . THR A 1 90 ? 40.384 23.774 13.932 1.00 46.18 89 THR A CA 1
ATOM 655 C C . THR A 1 90 ? 40.697 25.127 13.356 1.00 49.87 89 THR A C 1
ATOM 656 O O . THR A 1 90 ? 41.858 25.440 13.140 1.00 50.52 89 THR A O 1
ATOM 660 N N . ASP A 1 91 ? 39.642 25.924 13.183 1.00 51.83 90 ASP A N 1
ATOM 661 C CA . ASP A 1 91 ? 39.438 26.816 12.013 1.00 51.76 90 ASP A CA 1
ATOM 662 C C . ASP A 1 91 ? 39.490 26.030 10.683 1.00 51.70 90 ASP A C 1
ATOM 663 O O . ASP A 1 91 ? 40.557 25.629 10.188 1.00 53.20 90 ASP A O 1
ATOM 668 N N . ASN A 1 94 ? 43.347 22.783 9.555 1.00 47.47 93 ASN A N 1
ATOM 669 C CA . ASN A 1 94 ? 43.080 21.446 9.006 1.00 45.58 93 ASN A CA 1
ATOM 670 C C . ASN A 1 94 ? 44.289 20.494 9.050 1.00 46.18 93 ASN A C 1
ATOM 671 O O . ASN A 1 94 ? 45.374 20.842 8.607 1.00 47.85 93 ASN A O 1
ATOM 673 N N . ARG A 1 95 ? 44.094 19.301 9.617 1.00 41.76 94 ARG A N 1
ATOM 674 C CA . ARG A 1 95 ? 45.121 18.266 9.714 1.00 41.06 94 ARG A CA 1
ATOM 675 C C . ARG A 1 95 ? 44.438 17.022 9.158 1.00 41.05 94 ARG A C 1
ATOM 676 O O . ARG A 1 95 ? 43.413 16.646 9.701 1.00 37.28 94 ARG A O 1
ATOM 684 N N . LEU A 1 96 ? 44.997 16.376 8.136 1.00 38.95 95 LEU A N 1
ATOM 685 C CA . LEU A 1 96 ? 44.370 15.172 7.560 1.00 38.46 95 LEU A CA 1
ATOM 686 C C . LEU A 1 96 ? 45.427 14.119 7.318 1.00 39.80 95 LEU A C 1
ATOM 687 O O . LEU A 1 96 ? 46.401 14.404 6.654 1.00 40.42 95 LEU A O 1
ATOM 692 N N . HIS A 1 97 ? 45.235 12.924 7.899 1.00 37.83 96 HIS A N 1
ATOM 693 C CA . HIS A 1 97 ? 46.095 11.755 7.702 1.00 35.74 96 HIS A CA 1
ATOM 694 C C . HIS A 1 97 ? 45.271 10.640 7.051 1.00 33.86 96 HIS A C 1
ATOM 695 O O . HIS A 1 97 ? 44.232 10.258 7.561 1.00 30.66 96 HIS A O 1
ATOM 702 N N . LEU A 1 98 ? 45.685 10.227 5.858 1.00 32.19 97 LEU A N 1
ATOM 703 C CA A LEU A 1 98 ? 45.022 9.169 5.098 0.70 30.91 97 LEU A CA 1
ATOM 704 C CA B LEU A 1 98 ? 45.018 9.190 5.125 0.30 30.02 97 LEU A CA 1
ATOM 705 C C . LEU A 1 98 ? 46.083 8.166 4.767 1.00 30.99 97 LEU A C 1
ATOM 706 O O . LEU A 1 98 ? 47.019 8.479 4.017 1.00 29.89 97 LEU A O 1
ATOM 715 N N . GLU A 1 99 ? 45.943 6.957 5.322 1.00 29.60 98 GLU A N 1
ATOM 716 C CA . GLU A 1 99 ? 47.003 5.983 5.310 1.00 31.45 98 GLU A CA 1
ATOM 717 C C . GLU A 1 99 ? 46.478 4.632 4.870 1.00 28.16 98 GLU A C 1
ATOM 718 O O . GLU A 1 99 ? 45.345 4.258 5.209 1.00 26.27 98 GLU A O 1
ATOM 724 N N . VAL A 1 100 ? 47.283 3.945 4.069 1.00 26.31 99 VAL A N 1
ATOM 725 C CA . VAL A 1 100 ? 47.017 2.548 3.690 1.00 27.44 99 VAL A CA 1
ATOM 726 C C . VAL A 1 100 ? 47.248 1.714 4.948 1.00 31.21 99 VAL A C 1
ATOM 727 O O . VAL A 1 100 ? 48.315 1.793 5.581 1.00 27.58 99 VAL A O 1
ATOM 731 N N . VAL A 1 101 ? 46.219 0.968 5.335 1.00 27.07 100 VAL A N 1
ATOM 732 C CA . VAL A 1 101 ? 46.295 0.060 6.482 1.00 29.20 100 VAL A CA 1
ATOM 733 C C . VAL A 1 101 ? 47.306 -1.052 6.169 1.00 30.79 100 VAL A C 1
ATOM 734 O O . VAL A 1 101 ? 47.209 -1.705 5.109 1.00 27.57 100 VAL A O 1
ATOM 738 N N . PRO A 1 102 ? 48.308 -1.227 7.065 1.00 31.30 101 PRO A N 1
ATOM 739 C CA . PRO A 1 102 ? 49.357 -2.220 6.855 1.00 30.67 101 PRO A CA 1
ATOM 740 C C . PRO A 1 102 ? 48.815 -3.587 6.565 1.00 29.52 101 PRO A C 1
ATOM 741 O O . PRO A 1 102 ? 47.891 -4.043 7.266 1.00 29.27 101 PRO A O 1
ATOM 745 N N . HIS A 1 103 ? 49.359 -4.202 5.515 1.00 30.65 102 HIS A N 1
ATOM 746 C CA . HIS A 1 103 ? 48.974 -5.551 5.049 1.00 32.61 102 HIS A CA 1
ATOM 747 C C . HIS A 1 103 ? 47.544 -5.691 4.585 1.00 31.95 102 HIS A C 1
ATOM 748 O O . HIS A 1 103 ? 47.044 -6.804 4.462 1.00 32.02 102 HIS A O 1
ATOM 755 N N . SER A 1 104 ? 46.891 -4.561 4.330 1.00 29.81 103 SER A N 1
ATOM 756 C CA . SER A 1 104 ? 45.565 -4.584 3.723 1.00 27.86 103 SER A CA 1
ATOM 757 C C . SER A 1 104 ? 45.643 -4.787 2.188 1.00 29.42 103 SER A C 1
ATOM 758 O O . SER A 1 104 ? 44.647 -5.115 1.544 1.00 29.23 103 SER A O 1
ATOM 761 N N . GLY A 1 105 ? 46.829 -4.586 1.613 1.00 28.33 104 GLY A N 1
ATOM 762 C CA . GLY A 1 105 ? 47.015 -4.702 0.164 1.00 28.13 104 GLY A CA 1
ATOM 763 C C . GLY A 1 105 ? 46.833 -6.158 -0.228 1.00 31.04 104 GLY A C 1
ATOM 764 O O . GLY A 1 105 ? 47.301 -7.038 0.464 1.00 31.79 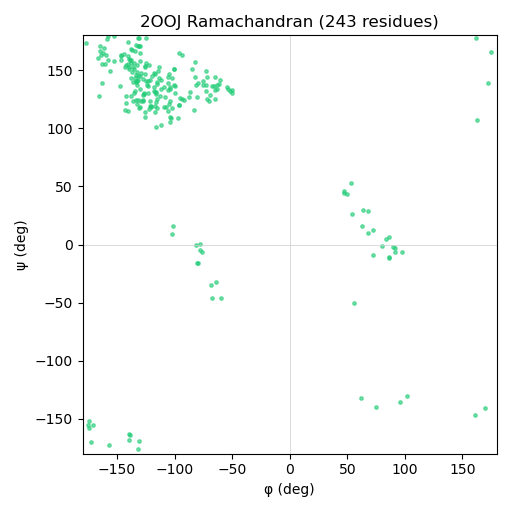104 GLY A O 1
ATOM 765 N N . ALA A 1 106 ? 46.113 -6.406 -1.309 1.00 30.87 105 ALA A N 1
ATOM 766 C CA . ALA A 1 106 ? 45.918 -7.786 -1.769 1.00 30.59 105 ALA A CA 1
ATOM 767 C C . ALA A 1 106 ? 46.059 -7.839 -3.271 1.00 31.15 105 ALA A C 1
ATOM 768 O O . ALA A 1 106 ? 46.098 -6.811 -3.943 1.00 32.24 105 ALA A O 1
ATOM 770 N N . GLY A 1 107 ? 46.147 -9.051 -3.819 1.00 31.90 106 GLY A N 1
ATOM 771 C CA . GLY A 1 107 ? 46.162 -9.186 -5.258 1.00 32.19 106 GLY A CA 1
ATOM 772 C C . GLY A 1 107 ? 47.537 -8.756 -5.692 1.00 33.24 106 GLY A C 1
ATOM 773 O O . GLY A 1 107 ? 48.506 -9.051 -5.015 1.00 37.38 106 GLY A O 1
ATOM 774 N N . GLU A 1 108 ? 47.634 -8.024 -6.784 1.00 34.29 107 GLU A N 1
ATOM 775 C CA . GLU A 1 108 ? 48.922 -7.472 -7.199 1.00 34.84 107 GLU A CA 1
ATOM 776 C C . GLU A 1 108 ? 49.313 -6.236 -6.399 1.00 34.08 107 GLU A C 1
ATOM 777 O O . GLU A 1 108 ? 50.347 -5.629 -6.684 1.00 34.97 107 GLU A O 1
ATOM 783 N N . LEU A 1 109 ? 48.474 -5.834 -5.444 1.00 34.72 108 LEU A N 1
ATOM 784 C CA . LEU A 1 109 ? 48.803 -4.719 -4.554 1.00 32.30 108 LEU A CA 1
ATOM 785 C C . LEU A 1 109 ? 49.264 -5.184 -3.183 1.00 31.93 108 LEU A C 1
ATOM 786 O O . LEU A 1 109 ? 49.407 -4.387 -2.253 1.00 30.53 108 LEU A O 1
ATOM 791 N N . THR A 1 110 ? 49.480 -6.492 -3.048 1.00 31.62 109 THR A N 1
ATOM 792 C CA . THR A 1 110 ? 50.137 -7.034 -1.879 1.00 33.07 109 THR A CA 1
ATOM 793 C C . THR A 1 110 ? 51.429 -6.308 -1.587 1.00 33.15 109 THR A C 1
ATOM 794 O O . THR A 1 110 ? 52.240 -6.072 -2.486 1.00 38.67 109 THR A O 1
ATOM 798 N N . GLY A 1 111 ? 51.632 -5.946 -0.330 1.00 31.45 110 GLY A N 1
ATOM 799 C CA . GLY A 1 111 ? 52.836 -5.235 0.079 1.00 30.60 110 GLY A CA 1
ATOM 800 C C . GLY A 1 111 ? 52.677 -3.727 0.020 1.00 31.86 110 GLY A C 1
ATOM 801 O O . GLY A 1 111 ? 53.571 -3.003 0.413 1.00 32.94 110 GLY A O 1
ATOM 802 N N . LEU A 1 112 ? 51.533 -3.222 -0.444 1.00 30.76 111 LEU A N 1
ATOM 803 C CA . LEU A 1 112 ? 51.367 -1.754 -0.550 1.00 28.80 111 LEU A CA 1
ATOM 804 C C . LEU A 1 112 ? 51.457 -0.989 0.790 1.00 30.65 111 LEU A C 1
ATOM 805 O O . LEU A 1 112 ? 50.894 -1.413 1.808 1.00 30.67 111 LEU A O 1
ATOM 810 N N . TYR A 1 113 ? 52.153 0.152 0.748 1.00 28.35 112 TYR A N 1
ATOM 811 C CA . TYR A 1 113 ? 52.341 1.044 1.901 1.00 29.03 112 TYR A CA 1
ATOM 812 C C . TYR A 1 113 ? 52.165 2.418 1.322 1.00 29.65 112 TYR A C 1
ATOM 813 O O . TYR A 1 113 ? 52.587 2.646 0.202 1.00 29.31 112 TYR A O 1
ATOM 816 N N . GLY A 1 114 ? 51.560 3.341 2.061 1.00 28.73 113 GLY A N 1
ATOM 817 C CA . GLY A 1 114 ? 51.432 4.702 1.546 1.00 29.24 113 GLY A CA 1
ATOM 818 C C . GLY A 1 114 ? 50.409 5.594 2.184 1.00 27.83 113 GLY A C 1
ATOM 819 O O . GLY A 1 114 ? 49.708 5.221 3.113 1.00 29.61 113 GLY A O 1
ATOM 820 N N . THR A 1 115 ? 50.373 6.823 1.699 1.00 30.65 114 THR A N 1
ATOM 821 C CA . THR A 1 115 ? 49.527 7.838 2.251 1.00 31.65 114 THR A CA 1
ATOM 822 C C . THR A 1 115 ? 48.952 8.609 1.075 1.00 29.37 114 THR A C 1
ATOM 823 O O . THR A 1 115 ? 49.575 8.683 0.008 1.00 30.63 114 THR A O 1
ATOM 835 N N . ALA A 1 117 ? 46.705 12.305 -0.141 1.00 29.98 116 ALA A N 1
ATOM 836 C CA . ALA A 1 117 ? 46.272 13.676 0.167 1.00 29.92 116 ALA A CA 1
ATOM 837 C C . ALA A 1 117 ? 45.191 14.027 -0.821 1.00 31.05 116 ALA A C 1
ATOM 838 O O . ALA A 1 117 ? 45.095 13.429 -1.894 1.00 30.38 116 ALA A O 1
ATOM 840 N N . ILE A 1 118 ? 44.415 15.043 -0.468 1.00 31.62 117 ILE A N 1
ATOM 841 C CA . ILE A 1 118 ? 43.320 15.491 -1.307 1.00 34.13 117 ILE A CA 1
ATOM 842 C C . ILE A 1 118 ? 43.161 16.976 -1.367 1.00 35.50 117 ILE A C 1
ATOM 843 O O . ILE A 1 118 ? 43.658 17.706 -0.508 1.00 34.35 117 ILE A O 1
ATOM 848 N N . SER A 1 119 ? 42.426 17.416 -2.386 1.00 34.56 118 SER A N 1
ATOM 849 C CA A SER A 1 119 ? 42.094 18.815 -2.531 0.50 35.22 118 SER A CA 1
ATOM 850 C CA B SER A 1 119 ? 42.130 18.819 -2.579 0.50 35.01 118 SER A CA 1
ATOM 851 C C . SER A 1 119 ? 40.894 18.935 -3.453 1.00 34.34 118 SER A C 1
ATOM 852 O O . SER A 1 119 ? 40.455 17.962 -4.055 1.00 32.77 118 SER A O 1
ATOM 857 N N . ILE A 1 120 ? 40.350 20.129 -3.530 1.00 37.18 119 ILE A N 1
ATOM 858 C CA . ILE A 1 120 ? 39.184 20.392 -4.370 1.00 37.67 119 ILE A CA 1
ATOM 859 C C . ILE A 1 120 ? 39.506 21.658 -5.104 1.00 40.82 119 ILE A C 1
ATOM 860 O O . ILE A 1 120 ? 39.872 22.653 -4.481 1.00 44.01 119 ILE A O 1
ATOM 865 N N . GLU A 1 121 ? 39.438 21.584 -6.428 1.00 44.31 120 GLU A N 1
ATOM 866 C CA . GLU A 1 121 ? 39.719 22.708 -7.302 1.00 47.61 120 GLU A CA 1
ATOM 867 C C . GLU A 1 121 ? 38.479 22.836 -8.177 1.00 47.64 120 GLU A C 1
ATOM 868 O O . GLU A 1 121 ? 38.159 21.928 -8.948 1.00 49.97 120 GLU A O 1
ATOM 874 N N . ASN A 1 122 ? 37.766 23.947 -8.009 1.00 48.77 121 ASN A N 1
ATOM 875 C CA . ASN A 1 122 ? 36.620 24.302 -8.846 1.00 47.94 121 ASN A CA 1
ATOM 876 C C . ASN A 1 122 ? 35.633 23.151 -8.878 1.00 47.27 121 ASN A C 1
ATOM 877 O O . ASN A 1 122 ? 35.265 22.657 -9.945 1.00 49.87 121 ASN A O 1
ATOM 879 N N . GLY A 1 123 ? 35.255 22.710 -7.686 1.00 45.04 122 GLY A N 1
ATOM 880 C CA . GLY A 1 123 ? 34.338 21.573 -7.506 1.00 43.92 122 GLY A CA 1
ATOM 881 C C . GLY A 1 123 ? 34.875 20.181 -7.798 1.00 41.61 122 GLY A C 1
ATOM 882 O O . GLY A 1 123 ? 34.199 19.198 -7.529 1.00 43.59 122 GLY A O 1
ATOM 883 N N . GLN A 1 124 ? 36.070 20.076 -8.364 1.00 40.18 123 GLN A N 1
ATOM 884 C CA . GLN A 1 124 ? 36.631 18.783 -8.710 1.00 36.78 123 GLN A CA 1
ATOM 885 C C . GLN A 1 124 ? 37.524 18.330 -7.573 1.00 35.34 123 GLN A C 1
ATOM 886 O O . GLN A 1 124 ? 38.402 19.069 -7.136 1.00 34.33 123 GLN A O 1
ATOM 892 N N . HIS A 1 125 ? 37.264 17.132 -7.078 1.00 33.54 124 HIS A N 1
ATOM 893 C CA . HIS A 1 125 ? 38.126 16.499 -6.100 1.00 30.91 124 HIS A CA 1
ATOM 894 C C .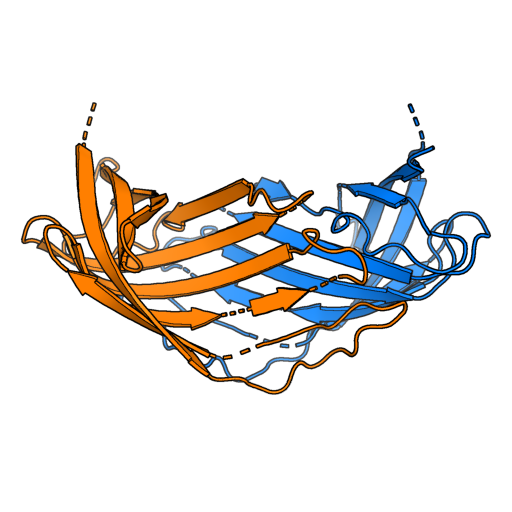 HIS A 1 125 ? 39.310 15.852 -6.845 1.00 29.03 124 HIS A C 1
ATOM 895 O O . HIS A 1 125 ? 39.147 15.188 -7.891 1.00 30.04 124 HIS A O 1
ATOM 902 N N . PHE A 1 126 ? 40.481 16.036 -6.246 1.00 30.54 125 PHE A N 1
ATOM 903 C CA . PHE A 1 126 ? 41.735 15.454 -6.674 1.00 32.26 125 PHE A CA 1
ATOM 904 C C . PHE A 1 126 ? 42.401 14.699 -5.530 1.00 30.64 125 PHE A C 1
ATOM 905 O O . PHE A 1 126 ? 42.305 15.119 -4.371 1.00 28.85 125 PHE A O 1
ATOM 913 N N . TYR A 1 127 ? 43.097 13.612 -5.878 1.00 29.41 126 TYR A N 1
ATOM 914 C CA . TYR A 1 127 ? 43.992 12.916 -4.967 1.00 27.69 126 TYR A CA 1
ATOM 915 C C . TYR A 1 127 ? 45.472 12.974 -5.390 1.00 29.08 126 TYR A C 1
ATOM 916 O O . TYR A 1 127 ? 45.806 12.968 -6.566 1.00 29.16 126 TYR A O 1
ATOM 925 N N . GLU A 1 128 ? 46.343 12.955 -4.398 1.00 27.88 127 GLU A N 1
ATOM 926 C CA . GLU A 1 128 ? 47.742 12.566 -4.563 1.00 29.41 127 GLU A CA 1
ATOM 927 C C . GLU A 1 128 ? 47.934 11.280 -3.723 1.00 30.47 127 GLU A C 1
ATOM 928 O O . GLU A 1 128 ? 47.423 11.181 -2.613 1.00 30.01 127 GLU A O 1
ATOM 934 N N . PHE A 1 129 ? 48.655 10.323 -4.264 1.00 27.64 128 PHE A N 1
ATOM 935 C CA . PHE A 1 129 ? 48.936 9.046 -3.600 1.00 27.17 128 PHE A CA 1
ATOM 936 C C . PHE A 1 129 ? 50.454 8.774 -3.660 1.00 29.70 128 PHE A C 1
ATOM 937 O O . PHE A 1 129 ? 51.014 8.673 -4.752 1.00 27.64 128 PHE A O 1
ATOM 945 N N . SER A 1 130 ? 51.086 8.693 -2.483 1.00 29.02 129 SER A N 1
ATOM 946 C CA . SER A 1 130 ? 52.520 8.423 -2.292 1.00 29.33 129 SER A CA 1
ATOM 947 C C . SER A 1 130 ? 52.600 7.000 -1.804 1.00 30.34 129 SER A C 1
ATOM 948 O O . SER A 1 130 ? 52.134 6.671 -0.716 1.00 31.21 129 SER A O 1
ATOM 951 N N . PHE A 1 131 ? 53.186 6.138 -2.597 1.00 27.57 130 PHE A N 1
ATOM 952 C CA . PHE A 1 131 ? 53.135 4.739 -2.238 1.00 26.48 130 PHE A CA 1
ATOM 953 C C . PHE A 1 131 ? 54.359 3.963 -2.642 1.00 28.43 130 PHE A C 1
ATOM 954 O O . PHE A 1 131 ? 55.159 4.434 -3.440 1.00 29.20 130 PHE A O 1
ATOM 962 N N . CYS A 1 132 ? 54.520 2.788 -2.052 1.00 31.18 131 CYS A N 1
ATOM 963 C CA . CYS A 1 132 ? 55.567 1.874 -2.453 1.00 32.71 131 CYS A CA 1
ATOM 964 C C . CYS A 1 132 ? 55.167 0.477 -2.013 1.00 34.44 131 CYS A C 1
ATOM 965 O O . CYS A 1 132 ? 54.107 0.297 -1.446 1.00 32.45 131 CYS A O 1
ATOM 968 N N . PHE A 1 133 ? 55.998 -0.518 -2.304 1.00 36.06 132 PHE A N 1
ATOM 969 C CA . PHE A 1 133 ? 55.678 -1.917 -1.986 1.00 35.07 132 PHE A CA 1
ATOM 970 C C . PHE A 1 133 ? 56.773 -2.507 -1.105 1.00 38.64 132 PHE A C 1
ATOM 971 O O . PHE A 1 133 ? 57.938 -2.329 -1.402 1.00 40.68 132 PHE A O 1
ATOM 979 N N . GLU A 1 134 ? 56.389 -3.145 0.004 1.00 41.28 133 GLU A N 1
ATOM 980 C CA . GLU A 1 134 ? 57.336 -3.776 0.938 1.00 43.33 133 GLU A CA 1
ATOM 981 C C . GLU A 1 134 ? 57.944 -4.971 0.246 1.00 48.44 133 GLU A C 1
ATOM 982 O O . GLU A 1 134 ? 57.204 -5.812 -0.272 1.00 48.43 133 GLU A O 1
ATOM 984 N N . PRO A 1 135 ? 59.292 -5.061 0.235 1.00 51.53 134 PRO A N 1
ATOM 985 C CA . PRO A 1 135 ? 59.975 -6.186 -0.408 1.00 52.61 134 PRO A CA 1
ATOM 986 C C . PRO A 1 135 ? 59.921 -7.429 0.475 1.00 54.38 134 PRO A C 1
ATOM 987 O O . PRO A 1 135 ? 58.838 -7.785 0.966 1.00 57.46 134 PRO A O 1
ATOM 995 N N . GLU B 1 3 ? 52.671 22.779 33.094 1.00 53.86 2 GLU B N 1
ATOM 996 C CA . GLU B 1 3 ? 52.711 21.363 32.719 1.00 53.77 2 GLU B CA 1
ATOM 997 C C . GLU B 1 3 ? 51.294 20.811 32.621 1.00 51.55 2 GLU B C 1
ATOM 998 O O . GLU B 1 3 ? 50.455 21.106 33.466 1.00 52.92 2 GLU B O 1
ATOM 1010 N N . THR B 1 5 ? 48.338 18.244 33.114 1.00 35.37 4 THR B N 1
ATOM 1011 C CA . THR B 1 5 ? 47.945 17.364 34.200 1.00 35.28 4 THR B CA 1
ATOM 1012 C C . THR B 1 5 ? 47.738 15.977 33.579 1.00 32.43 4 THR B C 1
ATOM 1013 O O . THR B 1 5 ? 47.104 15.858 32.526 1.00 31.82 4 THR B O 1
ATOM 1017 N N . LYS B 1 6 ? 48.282 14.951 34.214 1.00 30.56 5 LYS B N 1
ATOM 1018 C CA . LYS B 1 6 ? 48.111 13.568 33.748 1.00 31.89 5 LYS B CA 1
ATOM 1019 C C . LYS B 1 6 ? 47.463 12.756 34.839 1.00 30.80 5 LYS B C 1
ATOM 1020 O O . LYS B 1 6 ? 48.008 12.667 35.954 1.00 34.04 5 LYS B O 1
ATOM 1026 N N . VAL B 1 7 ? 46.285 12.225 34.535 1.00 30.32 6 VAL B N 1
ATOM 1027 C CA . VAL B 1 7 ? 45.497 11.425 35.444 1.00 29.69 6 VAL B CA 1
ATOM 1028 C C . VAL B 1 7 ? 45.358 10.042 34.854 1.00 27.74 6 VAL B C 1
ATOM 1029 O O . VAL B 1 7 ? 45.306 9.895 33.647 1.00 27.34 6 VAL B O 1
ATOM 1033 N N . THR B 1 8 ? 45.300 9.052 35.726 1.00 31.56 7 THR B N 1
ATOM 1034 C CA . THR B 1 8 ? 45.225 7.634 35.352 1.00 28.37 7 THR B CA 1
ATOM 1035 C C . THR B 1 8 ? 44.072 6.964 36.096 1.00 30.33 7 THR B C 1
ATOM 1036 O O . THR B 1 8 ? 43.750 7.299 37.252 1.00 30.79 7 THR B O 1
ATOM 1040 N N . GLY B 1 9 ? 43.458 5.992 35.449 1.00 29.76 8 GLY B N 1
ATOM 1041 C CA . GLY B 1 9 ? 42.286 5.337 36.025 1.00 29.09 8 GLY B CA 1
ATOM 1042 C C . GLY B 1 9 ? 41.781 4.202 35.164 1.00 30.22 8 GLY B C 1
ATOM 1043 O O . GLY B 1 9 ? 42.280 4.006 34.067 1.00 29.82 8 GLY B O 1
ATOM 1044 N N . LYS B 1 10 ? 40.806 3.460 35.681 1.00 30.77 9 LYS B N 1
ATOM 1045 C CA . LYS B 1 10 ? 40.254 2.292 34.995 1.00 32.06 9 LYS B CA 1
ATOM 1046 C C . LYS B 1 10 ? 39.171 2.721 34.015 1.00 30.74 9 LYS B C 1
ATOM 1047 O O . LYS B 1 10 ? 38.535 3.736 34.192 1.00 33.31 9 LYS B O 1
ATOM 1053 N N . PHE B 1 11 ? 38.985 1.966 32.952 1.00 30.50 10 PHE B N 1
ATOM 1054 C CA . PHE B 1 11 ? 37.744 2.044 32.201 1.00 28.06 10 PHE B CA 1
ATOM 1055 C C . PHE B 1 11 ? 37.314 0.656 31.700 1.00 29.93 10 PHE B C 1
ATOM 1056 O O . PHE B 1 11 ? 38.138 -0.223 31.547 1.00 29.82 10 PHE B O 1
ATOM 1064 N N . ASP B 1 12 ? 36.014 0.478 31.486 1.00 31.36 11 ASP B N 1
ATOM 1065 C CA . ASP B 1 12 ? 35.478 -0.732 30.852 1.00 32.73 11 ASP B CA 1
ATOM 1066 C C . ASP B 1 12 ? 34.799 -0.312 29.574 1.00 32.82 11 ASP B C 1
ATOM 1067 O O . ASP B 1 12 ? 34.310 0.778 29.493 1.00 30.28 11 ASP B O 1
ATOM 1072 N N . VAL B 1 13 ? 34.822 -1.161 28.567 1.00 35.15 12 VAL B N 1
ATOM 1073 C CA . VAL B 1 13 ? 34.153 -0.881 27.310 1.00 38.66 12 VAL B CA 1
ATOM 1074 C C . VAL B 1 13 ? 33.323 -2.082 26.889 1.00 38.89 12 VAL B C 1
ATOM 1075 O O . VAL B 1 13 ? 33.730 -3.215 27.114 1.00 40.93 12 VAL B O 1
ATOM 1079 N N . LYS B 1 14 ? 32.142 -1.805 26.333 1.00 39.72 13 LYS B N 1
ATOM 1080 C CA . LYS B 1 14 ? 31.301 -2.799 25.673 1.00 39.59 13 LYS B CA 1
ATOM 1081 C C . LYS B 1 14 ? 31.185 -2.461 24.202 1.00 37.86 13 LYS B C 1
ATOM 1082 O O . LYS B 1 14 ? 30.763 -1.360 23.854 1.00 39.01 13 LYS B O 1
ATOM 1088 N N . LEU B 1 15 ? 31.522 -3.434 23.351 1.00 38.38 14 LEU B N 1
ATOM 1089 C CA . LEU B 1 15 ? 31.479 -3.275 21.900 1.00 40.03 14 LEU B CA 1
ATOM 1090 C C . LEU B 1 15 ? 30.339 -4.104 21.367 1.00 41.80 14 LEU B C 1
ATOM 1091 O O . LEU B 1 15 ? 30.313 -5.322 21.582 1.00 46.74 14 LEU B O 1
ATOM 1096 N N . THR B 1 16 ? 29.364 -3.450 20.736 1.00 40.05 15 THR B N 1
ATOM 1097 C CA . THR B 1 16 ? 28.225 -4.126 20.151 1.00 37.66 15 THR B CA 1
ATOM 1098 C C . THR B 1 16 ? 28.325 -4.117 18.630 1.00 37.85 15 THR B C 1
ATOM 1099 O O . THR B 1 16 ? 28.324 -3.040 18.023 1.00 36.09 15 THR B O 1
ATOM 1103 N N . PRO B 1 17 ? 28.408 -5.315 18.003 1.00 37.60 16 PRO B N 1
ATOM 1104 C CA . PRO B 1 17 ? 28.556 -5.352 16.580 1.00 35.31 16 PRO B CA 1
ATOM 1105 C C . PRO B 1 17 ? 27.397 -4.708 15.861 1.00 36.46 16 PRO B C 1
ATOM 1106 O O . PRO B 1 17 ? 26.226 -4.827 16.281 1.00 37.92 16 PRO B O 1
ATOM 1110 N N . GLU B 1 18 ? 27.722 -3.996 14.786 1.00 35.12 17 GLU B N 1
ATOM 1111 C CA . GLU B 1 18 ? 26.730 -3.415 13.904 1.00 33.13 17 GLU B CA 1
ATOM 1112 C C . GLU B 1 18 ? 27.097 -3.793 12.458 1.00 34.84 17 GLU B C 1
ATOM 1113 O O . GLU B 1 18 ? 28.200 -4.290 12.180 1.00 35.90 17 GLU B O 1
ATOM 1119 N N . ASN B 1 19 ? 26.201 -3.498 11.533 1.00 36.24 18 ASN B N 1
ATOM 1120 C CA . ASN B 1 19 ? 26.423 -3.843 10.133 1.00 35.70 18 ASN B CA 1
ATOM 1121 C C . ASN B 1 19 ? 27.287 -2.795 9.422 1.00 34.87 18 ASN B C 1
ATOM 1122 O O . ASN B 1 19 ? 26.890 -1.639 9.290 1.00 35.15 18 ASN B O 1
ATOM 1127 N N . ALA B 1 20 ? 28.473 -3.197 8.979 1.00 31.61 19 ALA B N 1
ATOM 1128 C CA . ALA B 1 20 ? 29.313 -2.321 8.177 1.00 34.14 19 ALA B CA 1
ATOM 1129 C C . ALA B 1 20 ? 28.768 -2.164 6.765 1.00 34.14 19 ALA B C 1
ATOM 1130 O O . ALA B 1 20 ? 28.362 -3.142 6.125 1.00 36.73 19 ALA B O 1
ATOM 1132 N N . TYR B 1 21 ? 28.786 -0.935 6.268 1.00 32.75 20 TYR B N 1
ATOM 1133 C CA . TYR B 1 21 ? 28.377 -0.627 4.908 1.00 34.31 20 TYR B CA 1
ATOM 1134 C C . TYR B 1 21 ? 29.178 -1.337 3.841 1.00 35.23 20 TYR B C 1
ATOM 1135 O O . TYR B 1 21 ? 28.619 -1.862 2.879 1.00 35.22 20 TYR B O 1
ATOM 1144 N N . ALA B 1 22 ? 30.492 -1.339 3.987 1.00 34.54 21 ALA B N 1
ATOM 1145 C CA . ALA B 1 22 ? 31.379 -1.954 3.021 1.00 34.62 21 ALA B CA 1
ATOM 1146 C C . ALA B 1 22 ? 31.728 -3.399 3.400 1.00 33.42 21 ALA B C 1
ATOM 1147 O O . ALA B 1 22 ? 31.613 -3.805 4.562 1.00 32.45 21 ALA B O 1
ATOM 1149 N N . THR B 1 23 ? 32.230 -4.115 2.410 1.00 35.21 22 THR B N 1
ATOM 1150 C CA . THR B 1 23 ? 32.693 -5.494 2.543 1.00 36.71 22 THR B CA 1
ATOM 1151 C C . THR B 1 23 ? 34.174 -5.541 2.258 1.00 35.08 22 THR B C 1
ATOM 1152 O O . THR B 1 23 ? 34.646 -5.013 1.258 1.00 35.86 22 THR B O 1
ATOM 1156 N N . GLY B 1 24 ? 34.902 -6.163 3.158 1.00 33.12 23 GLY B N 1
ATOM 1157 C CA . GLY B 1 24 ? 36.314 -6.348 2.968 1.00 34.55 23 GLY B CA 1
ATOM 1158 C C . GLY B 1 24 ? 36.569 -7.397 1.910 1.00 37.60 23 GLY B C 1
ATOM 1159 O O . GLY B 1 24 ? 35.777 -8.321 1.734 1.00 36.36 23 GLY B O 1
ATOM 1160 N N . VAL B 1 25 ? 37.675 -7.231 1.199 1.00 37.48 24 VAL B N 1
ATOM 1161 C CA . VAL B 1 25 ? 38.115 -8.199 0.226 1.00 38.97 24 VAL B CA 1
ATOM 1162 C C . VAL B 1 25 ? 39.595 -8.410 0.436 1.00 38.11 24 VAL B C 1
ATOM 1163 O O . VAL B 1 25 ? 40.244 -7.686 1.203 1.00 34.19 24 VAL B O 1
ATOM 1167 N N . GLY B 1 26 ? 40.123 -9.457 -0.175 1.00 35.57 25 GLY B N 1
ATOM 1168 C CA . GLY B 1 26 ? 41.550 -9.709 -0.112 1.00 38.98 25 GLY B CA 1
ATOM 1169 C C . GLY B 1 26 ? 42.003 -10.082 1.281 1.00 39.63 25 GLY B C 1
ATOM 1170 O O . GLY B 1 26 ? 43.146 -9.809 1.668 1.00 43.51 25 GLY B O 1
ATOM 1171 N N . GLY B 1 27 ? 41.090 -10.696 2.031 1.00 38.57 26 GLY B N 1
ATOM 1172 C CA . GLY B 1 27 ? 41.377 -11.161 3.375 1.00 37.37 26 GLY B CA 1
ATOM 1173 C C . GLY B 1 27 ? 41.059 -10.142 4.444 1.00 33.00 26 GLY B C 1
ATOM 1174 O O . GLY B 1 27 ? 41.128 -10.453 5.620 1.00 33.29 26 GLY B O 1
ATOM 1175 N N . VAL B 1 28 ? 40.697 -8.920 4.046 1.00 31.82 27 VAL B N 1
ATOM 1176 C CA . VAL B 1 28 ? 40.279 -7.912 5.023 1.00 31.22 27 VAL B CA 1
ATOM 1177 C C . VAL B 1 28 ? 38.870 -8.171 5.563 1.00 31.21 27 VAL B C 1
ATOM 1178 O O . VAL B 1 28 ? 37.970 -8.491 4.822 1.00 32.08 27 VAL B O 1
ATOM 1182 N N . ASN B 1 29 ? 38.690 -8.015 6.856 1.00 29.14 28 ASN B N 1
ATOM 1183 C CA . ASN B 1 29 ? 37.392 -7.997 7.479 1.00 31.11 28 ASN B CA 1
ATOM 1184 C C . ASN B 1 29 ? 37.121 -6.613 8.108 1.00 30.87 28 ASN B C 1
ATOM 1185 O O . ASN B 1 29 ? 37.857 -6.180 8.991 1.00 31.08 28 ASN B O 1
ATOM 1190 N N . LEU B 1 30 ? 36.030 -5.998 7.666 1.00 30.30 29 LEU B N 1
ATOM 1191 C CA . LEU B 1 30 ? 35.668 -4.639 8.052 1.00 31.31 29 LEU B CA 1
ATOM 1192 C C . LEU B 1 30 ? 34.586 -4.734 9.085 1.00 32.08 29 LEU B C 1
ATOM 1193 O O . LEU B 1 30 ? 33.741 -5.645 9.048 1.00 35.19 29 LEU B O 1
ATOM 1198 N N . GLY B 1 31 ? 34.621 -3.840 10.058 1.00 30.59 30 GLY B N 1
ATOM 1199 C CA . GLY B 1 31 ? 33.626 -3.866 11.127 1.00 31.91 30 GLY B CA 1
ATOM 1200 C C . GLY B 1 31 ? 33.142 -2.481 11.467 1.00 30.70 30 GLY B C 1
ATOM 1201 O O . GLY B 1 31 ? 33.806 -1.474 11.172 1.00 31.73 30 GLY B O 1
ATOM 1202 N N . ARG B 1 32 ? 31.942 -2.447 12.027 1.00 31.08 31 ARG B N 1
ATOM 1203 C CA . ARG B 1 32 ? 31.406 -1.282 12.673 1.00 29.43 31 ARG B CA 1
ATOM 1204 C C . ARG B 1 32 ? 30.870 -1.764 14.004 1.00 31.83 31 ARG B C 1
ATOM 1205 O O . ARG B 1 32 ? 30.193 -2.774 14.052 1.00 31.45 31 ARG B O 1
ATOM 1229 N N . ALA B 1 34 ? 29.193 -0.388 17.988 1.00 31.80 33 ALA B N 1
ATOM 1230 C CA . ALA B 1 34 ? 28.733 0.625 18.902 1.00 32.58 33 ALA B CA 1
ATOM 1231 C C . ALA B 1 34 ? 29.595 0.508 20.121 1.00 32.64 33 ALA B C 1
ATOM 1232 O O . ALA B 1 34 ? 29.926 -0.596 20.564 1.00 33.99 33 ALA B O 1
ATOM 1234 N N . LEU B 1 35 ? 29.938 1.657 20.690 1.00 33.54 34 LEU B N 1
ATOM 1235 C CA . LEU B 1 35 ? 30.820 1.692 21.844 1.00 34.59 34 LEU B CA 1
ATOM 1236 C C . LEU B 1 35 ? 30.057 2.257 23.017 1.00 32.67 34 LEU B C 1
ATOM 1237 O O . LEU B 1 35 ? 29.469 3.329 22.898 1.00 35.50 34 LEU B O 1
ATOM 1242 N N . ASP B 1 36 ? 30.132 1.583 24.155 1.00 32.93 35 ASP B N 1
ATOM 1243 C CA . ASP B 1 36 ? 29.607 2.092 25.431 1.00 34.03 35 ASP B CA 1
ATOM 1244 C C . ASP B 1 36 ? 30.721 1.917 26.462 1.00 33.97 35 ASP B C 1
ATOM 1245 O O . ASP B 1 36 ? 31.153 0.811 26.712 1.00 37.53 35 ASP B O 1
ATOM 1250 N N . LYS B 1 37 ? 31.208 3.014 27.027 1.00 33.76 36 LYS B N 1
ATOM 1251 C CA . LYS B 1 37 ? 32.313 2.967 27.981 1.00 30.77 36 LYS B CA 1
ATOM 1252 C C . LYS B 1 37 ? 31.963 3.654 29.286 1.00 31.17 36 LYS B C 1
ATOM 1253 O O . LYS B 1 37 ? 31.103 4.542 29.328 1.00 31.64 36 LYS B O 1
ATOM 1259 N N . THR B 1 38 ? 32.632 3.195 30.337 1.00 30.94 37 THR B N 1
ATOM 1260 C CA . THR B 1 38 ? 32.612 3.826 31.639 1.00 32.59 37 THR B CA 1
ATOM 1261 C C . THR B 1 38 ? 34.039 4.064 32.091 1.00 29.57 37 THR B C 1
ATOM 1262 O O . THR B 1 38 ? 34.838 3.161 32.088 1.00 32.17 37 THR B O 1
ATOM 1266 N N . PHE B 1 39 ? 34.313 5.306 32.493 1.00 31.35 38 PHE B N 1
ATOM 1267 C CA . PHE B 1 39 ? 35.588 5.718 33.065 1.00 28.97 38 PHE B CA 1
ATOM 1268 C C . PHE B 1 39 ? 35.417 5.910 34.559 1.00 28.79 38 PHE B C 1
ATOM 1269 O O . PHE B 1 39 ? 34.386 6.407 34.993 1.00 29.90 38 PHE B O 1
ATOM 1277 N N . TYR B 1 40 ? 36.441 5.561 35.329 1.00 31.06 39 TYR B N 1
ATOM 1278 C CA . TYR B 1 40 ? 36.416 5.605 36.787 1.00 31.37 39 TYR B CA 1
ATOM 1279 C C . TYR B 1 40 ? 37.588 6.426 37.253 1.00 32.00 39 TYR B C 1
ATOM 1280 O O . TYR B 1 40 ? 38.632 6.477 36.583 1.00 32.09 39 TYR B O 1
ATOM 1289 N N . GLY B 1 41 ? 37.446 7.042 38.415 1.00 31.53 40 GLY B N 1
ATOM 1290 C CA . GLY B 1 41 ? 38.540 7.782 39.008 1.00 32.81 40 GLY B CA 1
ATOM 1291 C C . GLY B 1 41 ? 38.462 9.269 38.693 1.00 32.31 40 GLY B C 1
ATOM 1292 O O . GLY B 1 41 ? 37.395 9.891 38.758 1.00 29.89 40 GLY B O 1
ATOM 1293 N N . GLU B 1 42 ? 39.605 9.824 38.336 1.00 31.27 41 GLU B N 1
ATOM 1294 C CA . GLU B 1 42 ? 39.711 11.263 38.083 1.00 31.80 41 GLU B CA 1
ATOM 1295 C C . GLU B 1 42 ? 38.862 11.692 36.893 1.00 29.62 41 GLU B C 1
ATOM 1296 O O . GLU B 1 42 ? 38.374 12.816 36.846 1.00 32.65 41 GLU B O 1
ATOM 1302 N N . LEU B 1 43 ? 38.727 10.801 35.914 1.00 28.88 42 LEU B N 1
ATOM 1303 C CA . LEU B 1 43 ? 37.717 10.929 34.870 1.00 28.69 42 LEU B CA 1
ATOM 1304 C C . LEU B 1 43 ? 36.637 9.929 35.228 1.00 30.00 42 LEU B C 1
ATOM 1305 O O . LEU B 1 43 ? 36.828 8.696 35.102 1.00 29.27 42 LEU B O 1
ATOM 1310 N N . GLU B 1 44 ? 35.533 10.450 35.732 1.00 32.78 43 GLU B N 1
ATOM 1311 C CA . GLU B 1 44 ? 34.376 9.637 36.127 1.00 32.98 43 GLU B CA 1
ATOM 1312 C C . GLU B 1 44 ? 33.259 9.964 35.145 1.00 30.81 43 GLU B C 1
ATOM 1313 O O . GLU B 1 44 ? 32.682 11.040 35.185 1.00 28.94 43 GLU B O 1
ATOM 1319 N N . ALA B 1 45 ? 33.024 9.073 34.191 1.00 30.27 44 ALA B N 1
ATOM 1320 C CA . ALA B 1 45 ? 32.189 9.423 33.060 1.00 27.95 44 ALA B CA 1
ATOM 1321 C C . ALA B 1 45 ? 31.730 8.243 32.293 1.00 29.47 44 ALA B C 1
ATOM 1322 O O . ALA B 1 45 ? 32.143 7.129 32.531 1.00 29.30 44 ALA B O 1
ATOM 1324 N N . ARG B 1 46 ? 30.755 8.490 31.432 1.00 30.35 45 ARG B N 1
ATOM 1325 C CA . ARG B 1 46 ? 30.286 7.483 30.524 1.00 31.91 45 ARG B CA 1
ATOM 1326 C C . ARG B 1 46 ? 30.444 8.021 29.146 1.00 30.67 45 ARG B C 1
ATOM 1327 O O . ARG B 1 46 ? 30.441 9.232 28.945 1.00 28.85 45 ARG B O 1
ATOM 1332 N N . SER B 1 47 ? 30.581 7.128 28.189 1.00 31.90 46 SER B N 1
ATOM 1333 C CA . SER B 1 47 ? 30.654 7.566 26.787 1.00 33.97 46 SER B CA 1
ATOM 1334 C C . SER B 1 47 ? 29.958 6.614 25.882 1.00 32.19 46 SER B C 1
ATOM 1335 O O . SER B 1 47 ? 29.835 5.447 26.205 1.00 29.92 46 SER B O 1
ATOM 1338 N N . GLN B 1 48 ? 29.486 7.155 24.765 1.00 29.94 47 GLN B N 1
ATOM 1339 C CA . GLN B 1 48 ? 28.924 6.398 23.682 1.00 28.67 47 GLN B CA 1
ATOM 1340 C C . GLN B 1 48 ? 29.543 6.870 22.367 1.00 28.92 47 GLN B C 1
ATOM 1341 O O . GLN B 1 48 ? 29.780 8.063 22.182 1.00 27.47 47 GLN B O 1
ATOM 1347 N N . GLY B 1 49 ? 29.748 5.949 21.437 1.00 25.16 48 GLY B N 1
ATOM 1348 C CA . GLY B 1 49 ? 30.137 6.294 20.067 1.00 27.31 48 GLY B CA 1
ATOM 1349 C C . GLY B 1 49 ? 30.200 5.067 19.196 1.00 28.58 48 GLY B C 1
ATOM 1350 O O . GLY B 1 49 ? 29.558 4.073 19.504 1.00 31.16 48 GLY B O 1
ATOM 1351 N N . GLU B 1 50 ? 30.994 5.135 18.122 1.00 27.88 49 GLU B N 1
ATOM 1352 C CA . GLU B 1 50 ? 31.183 4.031 17.237 1.00 29.33 49 GLU B CA 1
ATOM 1353 C C . GLU B 1 50 ? 32.634 3.931 16.830 1.00 29.69 49 GLU B C 1
ATOM 1354 O O . GLU B 1 50 ? 33.375 4.897 16.917 1.00 26.27 49 GLU B O 1
ATOM 1368 N N . LEU B 1 52 ? 35.076 1.906 13.659 1.00 29.44 51 LEU B N 1
ATOM 1369 C CA . LEU B 1 52 ? 35.171 1.245 12.362 1.00 27.81 51 LEU B CA 1
ATOM 1370 C C . LEU B 1 52 ? 36.518 0.545 12.425 1.00 28.97 51 LEU B C 1
ATOM 1371 O O . LEU B 1 52 ? 37.458 1.093 12.973 1.00 28.75 51 LEU B O 1
ATOM 1376 N N . SER B 1 53 ? 36.596 -0.687 11.929 1.00 28.41 52 SER B N 1
ATOM 1377 C CA . SER B 1 53 ? 37.824 -1.451 11.978 1.00 31.43 52 SER B CA 1
ATOM 1378 C C . SER B 1 53 ? 38.091 -2.151 10.647 1.00 28.92 52 SER B C 1
ATOM 1379 O O . SER B 1 53 ? 37.182 -2.459 9.887 1.00 30.51 52 SER B O 1
ATOM 1382 N N . ALA B 1 54 ? 39.355 -2.383 10.371 1.00 29.83 53 ALA B N 1
ATOM 1383 C CA . ALA B 1 54 ? 39.769 -3.254 9.293 1.00 28.39 53 ALA B CA 1
ATOM 1384 C C . ALA B 1 54 ? 40.828 -4.209 9.836 1.00 31.79 53 ALA B C 1
ATOM 1385 O O . ALA B 1 54 ? 41.930 -3.783 10.178 1.00 29.03 53 ALA B O 1
ATOM 1400 N N . THR B 1 56 ? 43.242 -7.367 8.872 1.00 32.74 55 THR B N 1
ATOM 1401 C CA . THR B 1 56 ? 43.788 -7.875 7.631 1.00 32.27 55 THR B CA 1
ATOM 1402 C C . THR B 1 56 ? 44.021 -9.375 7.770 1.00 35.14 55 THR B C 1
ATOM 1403 O O . THR B 1 56 ? 43.778 -9.942 8.836 1.00 34.95 55 THR B O 1
ATOM 1407 N N . ALA B 1 57 ? 44.510 -9.999 6.708 1.00 37.55 56 ALA B N 1
ATOM 1408 C CA . ALA B 1 57 ? 44.843 -11.419 6.730 1.00 38.75 56 ALA B CA 1
ATOM 1409 C C . ALA B 1 57 ? 46.150 -11.710 7.453 1.00 39.28 56 ALA B C 1
ATOM 1410 O O . ALA B 1 57 ? 46.506 -12.881 7.649 1.00 40.83 56 ALA B O 1
ATOM 1412 N N . VAL B 1 58 ? 46.885 -10.675 7.859 1.00 38.28 57 VAL B N 1
ATOM 1413 C CA . VAL B 1 58 ? 48.160 -10.880 8.525 1.00 35.44 57 VAL B CA 1
ATOM 1414 C C . VAL B 1 58 ? 48.010 -10.604 9.992 1.00 38.38 57 VAL B C 1
ATOM 1415 O O . VAL B 1 58 ? 47.641 -9.502 10.398 1.00 33.82 57 VAL B O 1
ATOM 1419 N N . LYS B 1 59 ? 48.299 -11.623 10.791 1.00 39.59 58 LYS B N 1
ATOM 1420 C CA . LYS B 1 59 ? 48.221 -11.508 12.236 1.00 39.45 58 LYS B CA 1
ATOM 1421 C C . LYS B 1 59 ? 48.969 -10.290 12.723 1.00 36.76 58 LYS B C 1
ATOM 1422 O O . LYS B 1 59 ? 50.129 -10.081 12.387 1.00 35.38 58 LYS B O 1
ATOM 1428 N N . GLY B 1 60 ? 48.289 -9.513 13.546 1.00 35.08 59 GLY B N 1
ATOM 1429 C CA . GLY B 1 60 ? 48.885 -8.381 14.198 1.00 37.07 59 GLY B CA 1
ATOM 1430 C C . GLY B 1 60 ? 48.849 -7.105 13.374 1.00 34.38 59 GLY B C 1
ATOM 1431 O O . GLY B 1 60 ? 49.452 -6.108 13.780 1.00 30.62 59 GLY B O 1
ATOM 1432 N N . SER B 1 61 ? 48.172 -7.145 12.223 1.00 33.83 60 SER B N 1
ATOM 1433 C CA . SER B 1 61 ? 48.050 -5.959 11.341 1.00 31.41 60 SER B CA 1
ATOM 1434 C C . SER B 1 61 ? 46.582 -5.611 11.175 1.00 31.00 60 SER B C 1
ATOM 1435 O O . SER B 1 61 ? 45.790 -6.416 10.695 1.00 29.17 60 SER B O 1
ATOM 1438 N N . ALA B 1 62 ? 46.210 -4.398 11.593 1.00 26.73 61 ALA B N 1
ATOM 1439 C CA . ALA B 1 62 ? 44.838 -3.969 11.521 1.00 27.35 61 ALA B CA 1
ATOM 1440 C C . ALA B 1 62 ? 44.814 -2.435 11.713 1.00 27.01 61 ALA B C 1
ATOM 1441 O O . ALA B 1 62 ? 45.823 -1.830 12.067 1.00 29.36 61 ALA B O 1
ATOM 1443 N N . GLY B 1 63 ? 43.655 -1.849 11.493 1.00 26.02 62 GLY B N 1
ATOM 1444 C CA . GLY B 1 63 ? 43.460 -0.414 11.810 1.00 27.94 62 GLY B CA 1
ATOM 1445 C C . GLY B 1 63 ? 42.106 -0.235 12.411 1.00 28.90 62 GLY B C 1
ATOM 1446 O O . GLY B 1 63 ? 41.228 -1.067 12.178 1.00 29.39 62 GLY B O 1
ATOM 1447 N N . TYR B 1 64 ? 41.942 0.795 13.253 1.00 25.20 63 TYR B N 1
ATOM 1448 C CA . TYR B 1 64 ? 40.619 1.184 13.666 1.00 25.30 63 TYR B CA 1
ATOM 1449 C C . TYR B 1 64 ? 40.574 2.717 13.875 1.00 24.56 63 TYR B C 1
ATOM 1450 O O . TYR B 1 64 ? 41.612 3.370 14.042 1.00 23.37 63 TYR B O 1
ATOM 1459 N N . VAL B 1 65 ? 39.372 3.236 13.819 1.00 24.45 64 VAL B N 1
ATOM 1460 C CA . VAL B 1 65 ? 39.052 4.649 14.133 1.00 24.66 64 VAL B CA 1
ATOM 1461 C C . VAL B 1 65 ? 37.761 4.619 14.962 1.00 27.05 64 VAL B C 1
ATOM 1462 O O . VAL B 1 65 ? 37.053 3.609 14.947 1.00 26.84 64 VAL B O 1
ATOM 1466 N N . ALA B 1 66 ? 37.502 5.684 15.712 1.00 23.87 65 ALA B N 1
ATOM 1467 C CA . ALA B 1 66 ? 36.318 5.789 16.551 1.00 22.75 65 ALA B CA 1
ATOM 1468 C C . ALA B 1 66 ? 36.133 7.253 16.913 1.00 23.39 65 ALA B C 1
ATOM 1469 O O . ALA B 1 66 ? 37.103 7.985 16.931 1.00 23.78 65 ALA B O 1
ATOM 1471 N N . ILE B 1 67 ? 34.890 7.630 17.217 1.00 23.18 66 ILE B N 1
ATOM 1472 C CA . ILE B 1 67 ? 34.507 8.903 17.815 1.00 23.36 66 ILE B CA 1
ATOM 1473 C C . ILE B 1 67 ? 33.513 8.578 18.902 1.00 28.21 66 ILE B C 1
ATOM 1474 O O . ILE B 1 67 ? 32.569 7.821 18.690 1.00 26.51 66 ILE B O 1
ATOM 1479 N N . GLU B 1 68 ? 33.753 9.131 20.080 1.00 28.32 67 GLU B N 1
ATOM 1480 C CA . GLU B 1 68 ? 32.890 8.933 21.207 1.00 30.56 67 GLU B CA 1
ATOM 1481 C C . GLU B 1 68 ? 32.631 10.256 21.901 1.00 28.87 67 GLU B C 1
ATOM 1482 O O . GLU B 1 68 ? 33.506 11.075 22.012 1.00 26.86 67 GLU B O 1
ATOM 1488 N N . GLN B 1 69 ? 31.403 10.408 22.375 1.00 27.89 68 GLN B N 1
ATOM 1489 C CA . GLN B 1 69 ? 30.990 11.513 23.228 1.00 28.84 68 GLN B CA 1
ATOM 1490 C C . GLN B 1 69 ? 31.050 11.063 24.694 1.00 27.95 68 GLN B C 1
ATOM 1491 O O . GLN B 1 69 ? 30.356 10.092 25.107 1.00 27.77 68 GLN B O 1
ATOM 1497 N N . VAL B 1 70 ? 31.872 11.770 25.450 1.00 27.31 69 VAL B N 1
ATOM 1498 C CA . VAL B 1 70 ? 32.061 11.563 26.881 1.00 27.55 69 VAL B CA 1
ATOM 1499 C C . VAL B 1 70 ? 31.272 12.596 27.681 1.00 30.93 69 VAL B C 1
ATOM 1500 O O . VAL B 1 70 ? 31.243 13.818 27.355 1.00 28.11 69 VAL B O 1
ATOM 1504 N N . VAL B 1 71 ? 30.641 12.102 28.746 1.00 31.74 70 VAL B N 1
ATOM 1505 C CA . VAL B 1 71 ? 29.883 12.951 29.667 1.00 30.50 70 VAL B CA 1
ATOM 1506 C C . VAL B 1 71 ? 30.180 12.516 31.087 1.00 28.23 70 VAL B C 1
ATOM 1507 O O . VAL B 1 71 ? 30.064 11.338 31.434 1.00 28.15 70 VAL B O 1
ATOM 1511 N N . GLY B 1 72 ? 30.558 13.462 31.914 1.00 28.32 71 GLY B N 1
ATOM 1512 C CA . GLY B 1 72 ? 30.926 13.150 33.279 1.00 27.83 71 GLY B CA 1
ATOM 1513 C C . GLY B 1 72 ? 31.737 14.225 33.926 1.00 29.10 71 GLY B C 1
ATOM 1514 O O . GLY B 1 72 ? 31.586 15.416 33.636 1.00 31.56 71 GLY B O 1
ATOM 1515 N N . LYS B 1 73 ? 32.634 13.795 34.804 1.00 30.43 72 LYS B N 1
ATOM 1516 C CA . LYS B 1 73 ? 33.404 14.710 35.607 1.00 31.87 72 LYS B CA 1
ATOM 1517 C C . LYS B 1 73 ? 34.886 14.435 35.399 1.00 30.82 72 LYS B C 1
ATOM 1518 O O . LYS B 1 73 ? 35.302 13.283 35.342 1.00 31.38 72 LYS B O 1
ATOM 1524 N N . LEU B 1 74 ? 35.650 15.503 35.262 1.00 27.87 73 LEU B N 1
ATOM 1525 C CA . LEU B 1 74 ? 37.093 15.420 35.183 1.00 29.17 73 LEU B CA 1
ATOM 1526 C C . LEU B 1 74 ? 37.661 16.256 36.307 1.00 30.68 73 LEU B C 1
ATOM 1527 O O . LEU B 1 74 ? 37.516 17.485 36.322 1.00 28.97 73 LEU B O 1
ATOM 1532 N N . CYS B 1 75 ? 38.367 15.607 37.228 1.00 32.42 74 CYS B N 1
ATOM 1533 C CA . CYS B 1 75 ? 38.824 16.262 38.459 1.00 33.82 74 CYS B CA 1
ATOM 1534 C C . CYS B 1 75 ? 37.721 17.046 39.126 1.00 36.14 74 CYS B C 1
ATOM 1535 O O . CYS B 1 75 ? 37.900 18.218 39.512 1.00 38.43 74 CYS B O 1
ATOM 1538 N N . GLY B 1 76 ? 36.564 16.421 39.223 1.00 37.22 75 GLY B N 1
ATOM 1539 C CA . GLY B 1 76 ? 35.442 16.989 39.928 1.00 39.20 75 GLY B CA 1
ATOM 1540 C C . GLY B 1 76 ? 34.553 17.915 39.128 1.00 42.10 75 GLY B C 1
ATOM 1541 O O . GLY B 1 76 ? 33.453 18.236 39.577 1.00 44.27 75 GLY B O 1
ATOM 1542 N N . ARG B 1 77 ? 34.984 18.320 37.934 1.00 39.65 76 ARG B N 1
ATOM 1543 C CA . ARG B 1 77 ? 34.224 19.282 37.164 1.00 38.11 76 ARG B CA 1
ATOM 1544 C C . ARG B 1 77 ? 33.397 18.613 36.102 1.00 35.65 76 ARG B C 1
ATOM 1545 O O . ARG B 1 77 ? 33.915 17.820 35.335 1.00 34.38 76 ARG B O 1
ATOM 1553 N N . GLN B 1 78 ? 32.119 18.962 36.047 1.00 32.50 77 GLN B N 1
ATOM 1554 C CA . GLN B 1 78 ? 31.144 18.283 35.206 1.00 33.98 77 GLN B CA 1
ATOM 1555 C C . GLN B 1 78 ? 31.122 18.874 33.798 1.00 33.67 77 GLN B C 1
ATOM 1556 O O . GLN B 1 78 ? 31.044 20.089 33.600 1.00 31.13 77 GLN B O 1
ATOM 1562 N N . GLY B 1 79 ? 31.189 18.017 32.796 1.00 29.74 78 GLY B N 1
ATOM 1563 C CA . GLY B 1 79 ? 31.061 18.514 31.436 1.00 27.92 78 GLY B CA 1
ATOM 1564 C C . GLY B 1 79 ? 30.949 17.389 30.448 1.00 27.62 78 GLY B C 1
ATOM 1565 O O . GLY B 1 79 ? 30.564 16.258 30.797 1.00 28.53 78 GLY B O 1
ATOM 1566 N N . SER B 1 80 ? 31.329 17.692 29.219 1.00 28.56 79 SER B N 1
ATOM 1567 C CA . SER B 1 80 ? 31.417 16.703 28.184 1.00 28.23 79 SER B CA 1
ATOM 1568 C C . SER B 1 80 ? 32.580 17.064 27.246 1.00 28.11 79 SER B C 1
ATOM 1569 O O . SER B 1 80 ? 33.018 18.204 27.194 1.00 30.64 79 SER B O 1
ATOM 1572 N N . PHE B 1 81 ? 33.016 16.088 26.473 1.00 27.00 80 PHE B N 1
ATOM 1573 C CA . PHE B 1 81 ? 33.918 16.318 25.363 1.00 27.25 80 PHE B CA 1
ATOM 1574 C C . PHE B 1 81 ? 33.849 15.115 24.433 1.00 27.94 80 PHE B C 1
ATOM 1575 O O . PHE B 1 81 ? 33.280 14.067 24.789 1.00 26.97 80 PHE B O 1
ATOM 1583 N N . VAL B 1 82 ? 34.449 15.268 23.255 1.00 28.16 81 VAL B N 1
ATOM 1584 C CA . VAL B 1 82 ? 34.555 14.164 22.289 1.00 27.97 81 VAL B CA 1
ATOM 1585 C C . VAL B 1 82 ? 35.980 13.666 22.190 1.00 27.77 81 VAL B C 1
ATOM 1586 O O . VAL B 1 82 ? 36.903 14.460 22.094 1.00 24.20 81 VAL B O 1
ATOM 1590 N N . LEU B 1 83 ? 36.128 12.338 22.185 1.00 24.99 82 LEU B N 1
ATOM 1591 C CA . LEU B 1 83 ? 37.395 11.688 21.899 1.00 25.16 82 LEU B CA 1
ATOM 1592 C C . LEU B 1 83 ? 37.402 11.056 20.498 1.00 24.38 82 LEU B C 1
ATOM 1593 O O . LEU B 1 83 ? 36.425 10.472 20.086 1.00 24.58 82 LEU B O 1
ATOM 1598 N N . GLN B 1 84 ? 38.529 11.198 19.796 1.00 24.88 83 GLN B N 1
ATOM 1599 C CA . GLN B 1 84 ? 38.705 10.731 18.420 1.00 24.52 83 GLN B CA 1
ATOM 1600 C C . GLN B 1 84 ? 39.922 9.892 18.355 1.00 24.05 83 GLN B C 1
ATOM 1601 O O . GLN B 1 84 ? 40.990 10.330 18.811 1.00 26.10 83 GLN B O 1
ATOM 1607 N N . HIS B 1 85 ? 39.744 8.652 17.873 1.00 25.43 84 HIS B N 1
ATOM 1608 C CA . HIS B 1 85 ? 40.774 7.634 17.844 1.00 25.49 84 HIS B CA 1
ATOM 1609 C C . HIS B 1 85 ? 41.244 7.279 16.424 1.00 24.42 84 HIS B C 1
ATOM 1610 O O . HIS B 1 85 ? 40.454 7.118 15.498 1.00 23.45 84 HIS B O 1
ATOM 1617 N N . PHE B 1 86 ? 42.541 7.044 16.282 1.00 23.12 85 PHE B N 1
ATOM 1618 C CA . PHE B 1 86 ? 43.077 6.504 15.065 1.00 26.20 85 PHE B CA 1
ATOM 1619 C C . PHE B 1 86 ? 44.175 5.575 15.505 1.00 27.80 85 PHE B C 1
ATOM 1620 O O . PHE B 1 86 ? 45.141 6.023 16.107 1.00 28.70 85 PHE B O 1
ATOM 1628 N N . GLY B 1 87 ? 43.994 4.284 15.234 1.00 28.92 86 GLY B N 1
ATOM 1629 C CA . G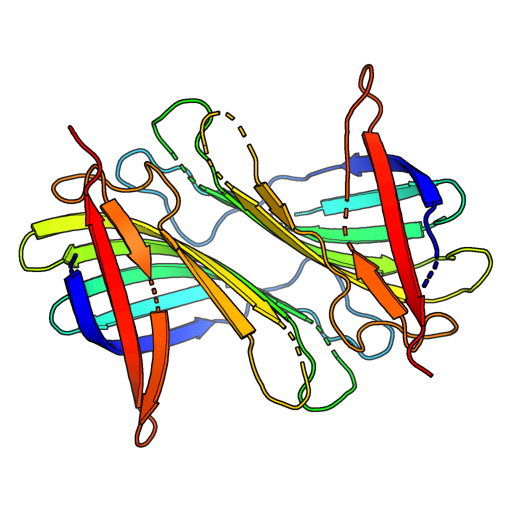LY B 1 87 ? 44.931 3.246 15.653 1.00 26.17 86 GLY B CA 1
ATOM 1630 C C . GLY B 1 87 ? 45.335 2.423 14.452 1.00 28.42 86 GLY B C 1
ATOM 1631 O O . GLY B 1 87 ? 44.496 2.027 13.651 1.00 24.46 86 GLY B O 1
ATOM 1632 N N . ILE B 1 88 ? 46.632 2.239 14.296 1.00 27.47 87 ILE B N 1
ATOM 1633 C CA . ILE B 1 88 ? 47.241 1.378 13.290 1.00 31.78 87 ILE B CA 1
ATOM 1634 C C . ILE B 1 88 ? 48.157 0.380 14.002 1.00 33.16 87 ILE B C 1
ATOM 1635 O O . ILE B 1 88 ? 49.099 0.768 14.683 1.00 33.37 87 ILE B O 1
ATOM 1648 N N . THR B 1 90 ? 50.750 -2.902 13.663 1.00 38.97 89 THR B N 1
ATOM 1649 C CA . THR B 1 90 ? 51.570 -3.762 12.834 1.00 40.85 89 THR B CA 1
ATOM 1650 C C . THR B 1 90 ? 52.341 -4.656 13.795 1.00 42.00 89 THR B C 1
ATOM 1651 O O . THR B 1 90 ? 52.782 -4.175 14.826 1.00 39.32 89 THR B O 1
ATOM 1655 N N . ASP B 1 91 ? 52.468 -5.941 13.460 1.00 42.53 90 ASP B N 1
ATOM 1656 C CA . ASP B 1 91 ? 53.131 -6.931 14.312 1.00 43.13 90 ASP B CA 1
ATOM 1657 C C . ASP B 1 91 ? 52.559 -6.997 15.738 1.00 40.38 90 ASP B C 1
ATOM 1658 O O . ASP B 1 91 ? 53.256 -7.365 16.684 1.00 40.85 90 ASP B O 1
ATOM 1663 N N . GLY B 1 92 ? 51.303 -6.627 15.907 1.00 35.45 91 GLY B N 1
ATOM 1664 C CA . GLY B 1 92 ? 50.691 -6.714 17.206 1.00 34.42 91 GLY B CA 1
ATOM 1665 C C . GLY B 1 92 ? 50.867 -5.471 18.036 1.00 35.51 91 GLY B C 1
ATOM 1666 O O . GLY B 1 92 ? 50.313 -5.372 19.152 1.00 35.49 91 GLY B O 1
ATOM 1667 N N . GLN B 1 93 ? 51.581 -4.492 17.484 1.00 36.35 92 GLN B N 1
ATOM 1668 C CA . GLN B 1 93 ? 51.834 -3.264 18.227 1.00 40.11 92 GLN B CA 1
ATOM 1669 C C . GLN B 1 93 ? 50.950 -2.156 17.742 1.00 39.57 92 GLN B C 1
ATOM 1670 O O . GLN B 1 93 ? 51.176 -1.646 16.649 1.00 34.32 92 GLN B O 1
ATOM 1676 N N . ASN B 1 94 ? 49.969 -1.753 18.547 1.00 40.25 93 ASN B N 1
ATOM 1677 C CA . ASN B 1 94 ? 49.072 -0.671 18.140 1.00 41.84 93 ASN B CA 1
ATOM 1678 C C . ASN B 1 94 ? 49.705 0.675 18.358 1.00 41.85 93 ASN B C 1
ATOM 1679 O O . ASN B 1 94 ? 50.183 0.955 19.442 1.00 48.02 93 ASN B O 1
ATOM 1684 N N . ARG B 1 95 ? 49.744 1.505 17.333 1.00 39.08 94 ARG B N 1
ATOM 1685 C CA . ARG B 1 95 ? 50.205 2.863 17.500 1.00 39.24 94 ARG B CA 1
ATOM 1686 C C . ARG B 1 95 ? 48.935 3.704 17.494 1.00 38.90 94 ARG B C 1
ATOM 1687 O O . ARG B 1 95 ? 48.297 3.825 16.452 1.00 37.29 94 ARG B O 1
ATOM 1689 N N . LEU B 1 96 ? 48.560 4.265 18.648 1.00 37.39 95 LEU B N 1
ATOM 1690 C CA . LEU B 1 96 ? 47.246 4.898 18.815 1.00 35.60 95 LEU B CA 1
ATOM 1691 C C . LEU B 1 96 ? 47.411 6.384 18.989 1.00 37.34 95 LEU B C 1
ATOM 1692 O O . LEU B 1 96 ? 48.190 6.811 19.824 1.00 37.13 95 LEU B O 1
ATOM 1697 N N . HIS B 1 97 ? 46.697 7.157 18.179 1.00 33.93 96 HIS B N 1
ATOM 1698 C CA . HIS B 1 97 ? 46.480 8.574 18.435 1.00 33.64 96 HIS B CA 1
ATOM 1699 C C . HIS B 1 97 ? 45.043 8.778 18.954 1.00 30.62 96 HIS B C 1
ATOM 1700 O O . HIS B 1 97 ? 44.084 8.395 18.297 1.00 28.24 96 HIS B O 1
ATOM 1707 N N . LEU B 1 98 ? 44.910 9.378 20.125 1.00 28.62 97 LEU B N 1
ATOM 1708 C CA . LEU B 1 98 ? 43.617 9.554 20.751 1.00 25.79 97 LEU B CA 1
ATOM 1709 C C . LEU B 1 98 ? 43.640 10.945 21.371 1.00 28.33 97 LEU B C 1
ATOM 1710 O O . LEU B 1 98 ? 44.452 11.211 22.254 1.00 24.34 97 LEU B O 1
ATOM 1715 N N . GLU B 1 99 ? 42.792 11.823 20.846 1.00 27.55 98 GLU B N 1
ATOM 1716 C CA . GLU B 1 99 ? 42.783 13.230 21.290 1.00 29.48 98 GLU B CA 1
ATOM 1717 C C . GLU B 1 99 ? 41.371 13.727 21.519 1.00 28.36 98 GLU B C 1
ATOM 1718 O O . GLU B 1 99 ? 40.412 13.220 20.945 1.00 28.25 98 GLU B O 1
ATOM 1724 N N . VAL B 1 100 ? 41.266 14.751 22.359 1.00 27.46 99 VAL B N 1
ATOM 1725 C CA . VAL B 1 100 ? 40.022 15.503 22.511 1.00 27.21 99 VAL B CA 1
ATOM 1726 C C . VAL B 1 100 ? 39.857 16.359 21.245 1.00 24.65 99 VAL B C 1
ATOM 1727 O O . VAL B 1 100 ? 40.778 17.022 20.847 1.00 25.55 99 VAL B O 1
ATOM 1731 N N . VAL B 1 101 ? 38.671 16.340 20.636 1.00 23.43 100 VAL B N 1
ATOM 1732 C CA . VAL B 1 101 ? 38.413 17.128 19.465 1.00 23.61 100 VAL B CA 1
ATOM 1733 C C . VAL B 1 101 ? 38.339 18.562 19.962 1.00 25.45 100 VAL B C 1
ATOM 1734 O O . VAL B 1 101 ? 37.537 18.858 20.851 1.00 27.83 100 VAL B O 1
ATOM 1738 N N . PRO B 1 102 ? 39.148 19.437 19.374 1.00 27.02 101 PRO B N 1
ATOM 1739 C CA . PRO B 1 102 ? 39.169 20.868 19.785 1.00 28.77 101 PRO B CA 1
ATOM 1740 C C . PRO B 1 102 ? 37.820 21.518 19.772 1.00 29.70 101 PRO B C 1
ATOM 1741 O O . PRO B 1 102 ? 37.098 21.412 18.790 1.00 25.45 101 PRO B O 1
ATOM 1745 N N . HIS B 1 103 ? 37.532 22.249 20.850 1.00 28.83 102 HIS B N 1
ATOM 1746 C CA . HIS B 1 103 ? 36.266 22.943 21.063 1.00 31.04 102 HIS B CA 1
ATOM 1747 C C . HIS B 1 103 ? 35.066 22.012 21.285 1.00 28.44 102 HIS B C 1
ATOM 1748 O O . HIS B 1 103 ? 33.908 22.484 21.319 1.00 31.95 102 HIS B O 1
ATOM 1755 N N . SER B 1 104 ? 35.302 20.691 21.469 1.00 26.34 103 SER B N 1
ATOM 1756 C CA . SER B 1 104 ? 34.228 19.787 21.836 1.00 27.15 103 SER B CA 1
ATOM 1757 C C . SER B 1 104 ? 33.888 19.854 23.318 1.00 28.42 103 SER B C 1
ATOM 1758 O O . SER B 1 104 ? 32.841 19.341 23.718 1.00 30.07 103 SER B O 1
ATOM 1761 N N . GLY B 1 105 ? 34.780 20.442 24.117 1.00 30.53 104 GLY B N 1
ATOM 1762 C CA . GLY B 1 105 ? 34.602 20.555 25.564 1.00 29.21 104 GLY B CA 1
ATOM 1763 C C . GLY B 1 105 ? 33.408 21.442 25.858 1.00 30.12 104 GLY B C 1
ATOM 1764 O O . GLY B 1 105 ? 33.294 22.532 25.284 1.00 29.14 104 GLY B O 1
ATOM 1765 N N . ALA B 1 106 ? 32.540 20.980 26.761 1.00 27.78 105 ALA B N 1
ATOM 1766 C CA . ALA B 1 106 ? 31.351 21.742 27.163 1.00 29.58 105 ALA B CA 1
ATOM 1767 C C . ALA B 1 106 ? 31.133 21.707 28.668 1.00 31.19 105 ALA B C 1
ATOM 1768 O O . ALA B 1 106 ? 31.734 20.891 29.392 1.00 31.04 105 ALA B O 1
ATOM 1770 N N . GLY B 1 107 ? 30.228 22.581 29.132 1.00 30.83 106 GLY B N 1
ATOM 1771 C CA . GLY B 1 107 ? 29.994 22.776 30.549 1.00 34.03 106 GLY B CA 1
ATOM 1772 C C . GLY B 1 107 ? 31.239 23.280 31.235 1.00 33.06 106 GLY B C 1
ATOM 1773 O O . GLY B 1 107 ? 31.915 24.188 30.736 1.00 36.88 106 GLY B O 1
ATOM 1774 N N . GLU B 1 108 ? 31.595 22.657 32.357 1.00 34.19 107 GLU B N 1
ATOM 1775 C CA . GLU B 1 108 ? 32.782 23.064 33.080 1.00 31.82 107 GLU B CA 1
ATOM 1776 C C . GLU B 1 108 ? 34.057 22.541 32.425 1.00 29.99 107 GLU B C 1
ATOM 1777 O O . GLU B 1 108 ? 35.166 22.861 32.881 1.00 30.86 107 GLU B O 1
ATOM 1783 N N . LEU B 1 109 ? 33.914 21.729 31.375 1.00 30.77 108 LEU B N 1
ATOM 1784 C CA . LEU B 1 109 ? 35.067 21.258 30.594 1.00 28.90 108 LEU B CA 1
ATOM 1785 C C . LEU B 1 109 ? 35.213 22.049 29.292 1.00 32.04 108 LEU B C 1
ATOM 1786 O O . LEU B 1 109 ? 35.963 21.680 28.394 1.00 29.33 108 LEU B O 1
ATOM 1791 N N . THR B 1 110 ? 34.536 23.189 29.210 1.00 32.48 109 THR B N 1
ATOM 1792 C CA . THR B 1 110 ? 34.782 24.100 28.109 1.00 29.93 109 THR B CA 1
ATOM 1793 C C . THR B 1 110 ? 36.270 24.425 28.068 1.00 27.47 109 THR B C 1
ATOM 1794 O O . THR B 1 110 ? 36.844 24.708 29.094 1.00 30.68 109 THR B O 1
ATOM 1798 N N . GLY B 1 111 ? 36.856 24.412 26.883 1.00 29.75 110 GLY B N 1
ATOM 1799 C CA . GLY B 1 111 ? 38.292 24.693 26.677 1.00 26.99 110 GLY B CA 1
ATOM 1800 C C . GLY B 1 111 ? 39.242 23.528 26.880 1.00 28.90 110 GLY B C 1
ATOM 1801 O O . GLY B 1 111 ? 40.450 23.689 26.827 1.00 30.44 110 GLY B O 1
ATOM 1802 N N . LEU B 1 112 ? 38.709 22.341 27.123 1.00 27.66 111 LEU B N 1
ATOM 1803 C CA . LEU B 1 112 ? 39.541 21.172 27.368 1.00 26.15 111 LEU B CA 1
ATOM 1804 C C . LEU B 1 112 ? 40.394 20.821 26.164 1.00 24.05 111 LEU B C 1
ATOM 1805 O O . LEU B 1 112 ? 39.895 20.791 25.018 1.00 26.68 111 LEU B O 1
ATOM 1810 N N . TYR B 1 113 ? 41.670 20.563 26.427 1.00 27.55 112 TYR B N 1
ATOM 1811 C CA . TYR B 1 113 ? 42.625 20.076 25.453 1.00 29.20 112 TYR B CA 1
ATOM 1812 C C . TYR B 1 113 ? 43.252 18.797 25.992 1.00 29.21 112 TYR B C 1
ATOM 1813 O O . TYR B 1 113 ? 43.615 18.724 27.175 1.00 27.91 112 TYR B O 1
ATOM 1822 N N . GLY B 1 114 ? 43.483 17.804 25.147 1.00 28.97 113 GLY B N 1
ATOM 1823 C CA . GLY B 1 114 ? 44.174 16.639 25.694 1.00 27.02 113 GLY B CA 1
ATOM 1824 C C . GLY B 1 114 ? 44.361 15.439 24.803 1.00 26.90 113 GLY B C 1
ATOM 1825 O O . GLY B 1 114 ? 43.735 15.330 23.769 1.00 25.83 113 GLY B O 1
ATOM 1826 N N . THR B 1 115 ? 45.244 14.554 25.248 1.00 28.14 114 THR B N 1
ATOM 1827 C CA . THR B 1 115 ? 45.526 13.303 24.563 1.00 26.48 114 THR B CA 1
ATOM 1828 C C . THR B 1 115 ? 45.455 12.192 25.578 1.00 24.04 114 THR B C 1
ATOM 1829 O O . THR B 1 115 ? 45.630 12.397 26.773 1.00 24.93 114 THR B O 1
ATOM 1841 N N . ALA B 1 117 ? 46.250 7.938 26.443 1.00 29.41 116 ALA B N 1
ATOM 1842 C CA . ALA B 1 117 ? 46.916 6.690 26.110 1.00 28.49 116 ALA B CA 1
ATOM 1843 C C . ALA B 1 117 ? 46.137 5.614 26.810 1.00 26.69 116 ALA B C 1
ATOM 1844 O O . ALA B 1 117 ? 45.519 5.874 27.818 1.00 26.64 116 ALA B O 1
ATOM 1846 N N . ILE B 1 118 ? 46.211 4.380 26.293 1.00 29.65 117 ILE B N 1
ATOM 1847 C CA . ILE B 1 118 ? 45.436 3.272 26.813 1.00 30.23 117 ILE B CA 1
ATOM 1848 C C . ILE B 1 118 ? 46.399 2.127 27.140 1.00 32.14 117 ILE B C 1
ATOM 1849 O O . ILE B 1 118 ? 47.280 1.765 26.338 1.00 31.57 117 ILE B O 1
ATOM 1854 N N . SER B 1 119 ? 46.271 1.608 28.347 1.00 29.49 118 SER B N 1
ATOM 1855 C CA . SER B 1 119 ? 47.096 0.521 28.802 1.00 29.81 118 SER B CA 1
ATOM 1856 C C . SER B 1 119 ? 46.194 -0.543 29.405 1.00 30.53 118 SER B C 1
ATOM 1857 O O . SER B 1 119 ? 44.960 -0.404 29.469 1.00 29.70 118 SER B O 1
ATOM 1860 N N . ILE B 1 120 ? 46.827 -1.622 29.817 1.00 31.98 119 ILE B N 1
ATOM 1861 C CA . ILE B 1 120 ? 46.148 -2.783 30.360 1.00 32.85 119 ILE B CA 1
ATOM 1862 C C . ILE B 1 120 ? 47.070 -3.418 31.410 1.00 32.48 119 ILE B C 1
ATOM 1863 O O . ILE B 1 120 ? 48.286 -3.514 31.233 1.00 29.44 119 ILE B O 1
ATOM 1868 N N . GLU B 1 121 ? 46.475 -3.798 32.529 1.00 35.12 120 GLU B N 1
ATOM 1869 C CA . GLU B 1 121 ? 47.200 -4.446 33.602 1.00 38.61 120 GLU B CA 1
ATOM 1870 C C . GLU B 1 121 ? 46.276 -5.493 34.181 1.00 38.28 120 GLU B C 1
ATOM 1871 O O . GLU B 1 121 ? 45.117 -5.215 34.453 1.00 35.99 120 GLU B O 1
ATOM 1877 N N . ASN B 1 122 ? 46.763 -6.726 34.279 1.00 38.18 121 ASN B N 1
ATOM 1878 C CA . ASN B 1 122 ? 45.973 -7.798 34.839 1.00 38.74 121 ASN B CA 1
ATOM 1879 C C . ASN B 1 122 ? 44.553 -7.842 34.270 1.00 39.14 121 ASN B C 1
ATOM 1880 O O . ASN B 1 122 ? 43.589 -7.991 35.007 1.00 38.10 121 ASN B O 1
ATOM 1885 N N . GLY B 1 123 ? 44.426 -7.694 32.954 1.00 37.49 122 GLY B N 1
ATOM 1886 C CA . GLY B 1 123 ? 43.134 -7.797 32.290 1.00 39.07 122 GLY B CA 1
ATOM 1887 C C . GLY B 1 123 ? 42.239 -6.561 32.346 1.00 38.33 122 GLY B C 1
ATOM 1888 O O . GLY B 1 123 ? 41.154 -6.566 31.778 1.00 38.73 122 GLY B O 1
ATOM 1889 N N . GLN B 1 124 ? 42.706 -5.505 33.017 1.00 34.57 123 GLN B N 1
ATOM 1890 C CA . GLN B 1 124 ? 41.956 -4.273 33.227 1.00 33.15 123 GLN B CA 1
ATOM 1891 C C . GLN B 1 124 ? 42.553 -3.160 32.365 1.00 30.17 123 GLN B C 1
ATOM 1892 O O . GLN B 1 124 ? 43.749 -2.916 32.402 1.00 30.72 123 GLN B O 1
ATOM 1898 N N . HIS B 1 125 ? 41.705 -2.525 31.575 1.00 29.70 124 HIS B N 1
ATOM 1899 C CA . HIS B 1 125 ? 42.091 -1.341 30.809 1.00 28.76 124 HIS B CA 1
ATOM 1900 C C . HIS B 1 125 ? 42.198 -0.134 31.692 1.00 28.16 124 HIS B C 1
ATOM 1901 O O . HIS B 1 125 ? 41.363 0.052 32.585 1.00 29.77 124 HIS B O 1
ATOM 1908 N N . PHE B 1 126 ? 43.213 0.677 31.396 1.00 28.62 125 PHE B N 1
ATOM 1909 C CA . PHE B 1 126 ? 43.494 1.907 32.095 1.00 26.12 125 PHE B CA 1
ATOM 1910 C C . PHE B 1 126 ? 43.669 3.002 31.064 1.00 25.50 125 PHE B C 1
ATOM 1911 O O . PHE B 1 126 ? 44.239 2.782 29.985 1.00 27.22 125 PHE B O 1
ATOM 1919 N N . TYR B 1 127 ? 43.233 4.174 31.436 1.00 27.52 126 TYR B N 1
ATOM 1920 C CA . TYR B 1 127 ? 43.482 5.392 30.654 1.00 27.37 126 TYR B CA 1
ATOM 1921 C C . TYR B 1 127 ? 44.557 6.212 31.367 1.00 25.88 126 TYR B C 1
ATOM 1922 O O . TYR B 1 127 ? 44.648 6.203 32.607 1.00 24.76 126 TYR B O 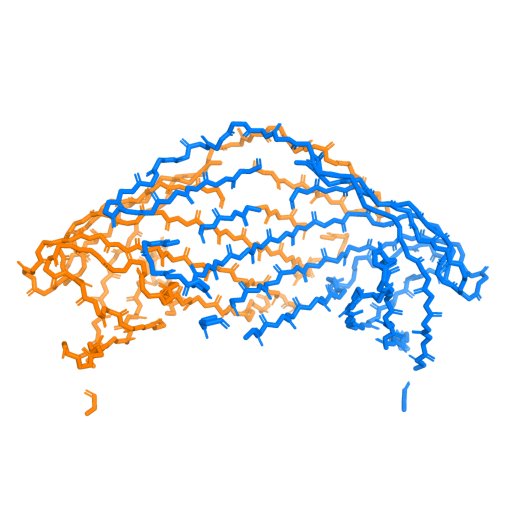1
ATOM 1931 N N . GLU B 1 128 ? 45.377 6.902 30.570 1.00 29.32 127 GLU B N 1
ATOM 1932 C CA . GLU B 1 128 ? 46.322 7.882 31.030 1.00 28.33 127 GLU B CA 1
ATOM 1933 C C . GLU B 1 128 ? 46.000 9.144 30.230 1.00 28.74 127 GLU B C 1
ATOM 1934 O O . GLU B 1 128 ? 46.206 9.169 29.033 1.00 27.99 127 GLU B O 1
ATOM 1940 N N . PHE B 1 129 ? 45.456 10.163 30.891 1.00 29.81 128 PHE B N 1
ATOM 1941 C CA . PHE B 1 129 ? 44.872 11.314 30.192 1.00 27.47 128 PHE B CA 1
ATOM 1942 C C . PHE B 1 129 ? 45.647 12.557 30.562 1.00 28.72 128 PHE B C 1
ATOM 1943 O O . PHE B 1 129 ? 45.680 12.922 31.732 1.00 26.41 128 PHE B O 1
ATOM 1951 N N . SER B 1 130 ? 46.334 13.141 29.569 1.00 28.84 129 SER B N 1
ATOM 1952 C CA . SER B 1 130 ? 47.096 14.367 29.740 1.00 31.68 129 SER B CA 1
ATOM 1953 C C . SER B 1 130 ? 46.308 15.523 29.158 1.00 30.25 129 SER B C 1
ATOM 1954 O O . SER B 1 130 ? 46.048 15.567 27.957 1.00 29.15 129 SER B O 1
ATOM 1957 N N . PHE B 1 131 ? 45.932 16.477 30.010 1.00 29.63 130 PHE B N 1
ATOM 1958 C CA . PHE B 1 131 ? 45.042 17.488 29.588 1.00 26.63 130 PHE B CA 1
ATOM 1959 C C . PHE B 1 131 ? 45.397 18.834 30.226 1.00 30.67 130 PHE B C 1
ATOM 1960 O O . PHE B 1 131 ? 46.188 18.924 31.185 1.00 27.61 130 PHE B O 1
ATOM 1968 N N . CYS B 1 132 ? 44.814 19.845 29.616 1.00 29.16 131 CYS B N 1
ATOM 1969 C CA . CYS B 1 132 ? 44.852 21.207 30.123 1.00 27.93 131 CYS B CA 1
ATOM 1970 C C . CYS B 1 132 ? 43.685 21.961 29.547 1.00 30.66 131 CYS B C 1
ATOM 1971 O O . CYS B 1 132 ? 42.807 21.363 28.902 1.00 30.12 131 CYS B O 1
ATOM 1974 N N . PHE B 1 133 ? 43.633 23.282 29.781 1.00 31.31 132 PHE B N 1
ATOM 1975 C CA . PHE B 1 133 ? 42.506 24.066 29.299 1.00 32.32 132 PHE B CA 1
ATOM 1976 C C . PHE B 1 133 ? 43.031 25.254 28.503 1.00 33.01 132 PHE B C 1
ATOM 1977 O O . PHE B 1 133 ? 44.027 25.826 28.871 1.00 33.01 132 PHE B O 1
ATOM 1985 N N . GLU B 1 134 ? 42.350 25.601 27.429 1.00 30.83 133 GLU B N 1
ATOM 1986 C CA . GLU B 1 134 ? 42.755 26.712 26.587 1.00 31.95 133 GLU B CA 1
ATOM 1987 C C . GLU B 1 134 ? 42.227 27.979 27.260 1.00 38.36 133 GLU B C 1
ATOM 1988 O O . GLU B 1 134 ? 41.258 27.917 28.034 1.00 31.13 133 GLU B O 1
ATOM 1994 N N . PRO B 1 135 ? 42.846 29.129 26.966 1.00 41.84 134 PRO B N 1
ATOM 1995 C CA . PRO B 1 135 ? 42.432 30.354 27.660 1.00 46.92 134 PRO B CA 1
ATOM 1996 C C . PRO B 1 135 ? 41.013 30.759 27.313 1.00 49.64 134 PRO B C 1
ATOM 1997 O O . PRO B 1 135 ? 40.621 30.682 26.160 1.00 48.46 134 PRO B O 1
ATOM 2001 N N . ALA B 1 136 ? 40.247 31.151 28.329 1.00 54.25 135 ALA B N 1
ATOM 2002 C CA . ALA B 1 136 ? 38.827 31.471 28.151 1.00 57.85 135 ALA B CA 1
ATOM 2003 C C . ALA B 1 136 ? 38.635 32.773 27.378 1.00 58.31 135 ALA B C 1
ATOM 2004 O O . ALA B 1 136 ? 39.491 33.657 27.436 1.00 62.13 135 ALA B O 1
#

Solvent-accessible surface area: 12464 Å² total

Nearest PDB structures (foldseek):
  2ooj-assembly1_A  TM=1.008E+00  e=5.373E-18  Shewanella oneidensis MR-1
  2ooj-assembly1_B  TM=9.997E-01  e=9.102E-17  Shewanella oneidensis MR-1
  2q03-assembly1_B  TM=8.203E-01  e=4.007E-06  Shewanella denitrificans OS217
  2ooj-assembly1_B  TM=1.008E+00  e=6.832E-18  Shewanella oneidensi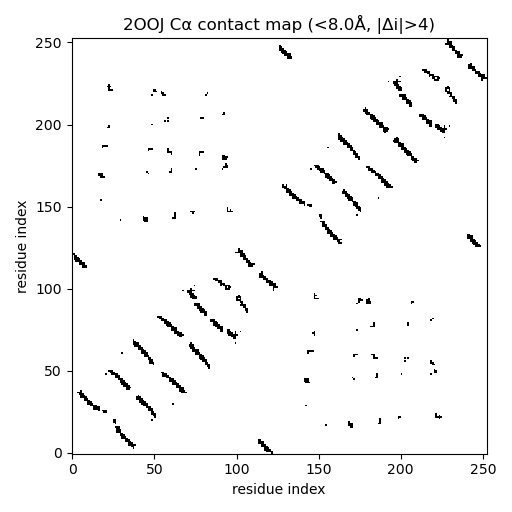s MR-1
  2ooj-assembly1_A  TM=9.832E-01  e=1.013E-16  Shewanella oneidensis MR-1

Sequence (253 aa):
ETKKVTGKFDVKLLTPENAYATGVGGVNLGRALDKTFYGELEARSQGELSATAVKGSAGYVAIEQVVGKLCGRQGSFVLQHFGITDNRLHLLEVVPHSGAGELTGLYGTAISSIENGQHFYEFSFCFEPETKVTGKFDVKLTPENAYAT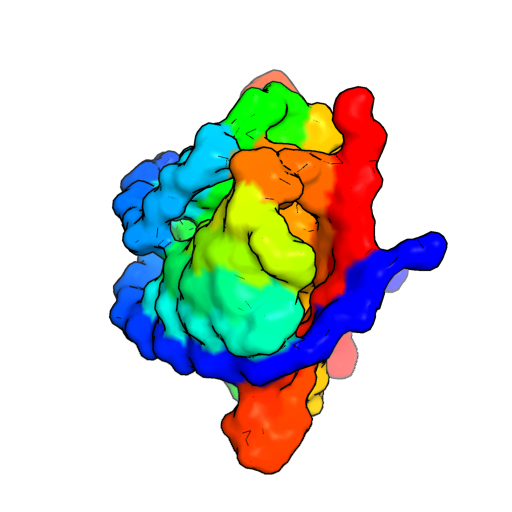GVGGVNLGRALDKTFYGELEARSQGELSATAVKGSAGYVAIEQVVGKLCGRQGSFVLQHFGITDGQNRLHLEVVPHSGAGELTGLYGTAISIENGQHFYEFSFCFEPA

CATH classification: 2.40.350.10

Foldseek 3Di:
DDKDKFFKDKDDDWDDDPDQDPPAKGKTKWIWMATDDQQGWIKIWMIKMHNDPLWIKDKIKMKIFAHHNRFGWIWMWIWIWGHVTDIWIWTDPQRTDHSRGQKTWTDWDADPNIIMDMIDIDGHD/DDKDKFFKDKDDDWDDDPDQDDQAKGKTKWIWMATDDQFGWIKIWMIKMHNDPQWIKDKIKIKIFAHHNRFGWIWIKIWIWGGPNDIDIWIWTDPQRTDHRRGQKTWTDWDDDPRTIMDIIDIDGDDD

Radius of gyration: 18.89 Å; Cα contacts (8 Å, |Δi|>4): 754; chains: 2; bounding box: 40×43×54 Å